Protein AF-A0A3D3THN6-F1 (afdb_monomer_lite)

Foldseek 3Di:
DPPWDKDQADPPDPPRLVVCCVVQVPQDDPSIRTDWADFAKDKDEDAAWQADPLPDDTDHQKTWIFGDDRNDTPDIDIAGQWFDDPPAAEPGFPDRNDPPRCVVVLVVLCVLVLPDDQVCQCPQVPHHLQFKKKFKQAQQQARPFIDHPDDDPPDDDPVSVVVVVVSNVVSRVVSCVSRRPHGHIFGHGVRGTDMDIDMWGWDADPVPGIDTDDD

Radius of gyration: 24.75 Å; chains: 1; bounding box: 52×35×70 Å

Sequence (215 aa):
HDNKLYLISIIGVPDSDKILKKTFPDKYKDGKVYADWFSGNLSIPKGDVLRWDGVFSRTYLKEDIYEFMNGDLIKKKNIDNYIGLPNSIPRLVDNPFDGASFNHIIDTVFACIKELDWVILSELNGWGCDDSYDIIIDENGKIGDIEVDRLPTFLDTQEEIDEYMKHCEECIEIFKNQLKNLQFDIIKWNGFPYQERIRLELDYFKKDGLENRTY

Secondary structure (DSSP, 8-state):
-----EE---TT-TTHHHHHHHHSTTTEETTEEEPPPP-EEEEEEEEEEEEE-SSS-EEEEEEEEEEEETTEEEEEEEEESEEPPTTPBP---S-TT-GGGGHHHHHHHHHHHHTS-HHHHTTGGGT-S-SEEEEEE-TTSSEEEEEES---TT--SHHHHHHHHHHHHHHHHHHHHHHTT--B-EEEETTEE--EEEEEEEEEETTTEEEE---

Structure (mmCIF, N/CA/C/O backbone):
data_AF-A0A3D3THN6-F1
#
_entry.id   AF-A0A3D3THN6-F1
#
loop_
_atom_site.group_PDB
_atom_site.id
_atom_site.type_symbol
_atom_site.label_atom_id
_atom_site.label_alt_id
_atom_site.label_comp_id
_atom_site.label_asym_id
_atom_site.label_entity_id
_atom_site.label_seq_id
_atom_site.pdbx_PDB_ins_code
_atom_site.Cartn_x
_atom_site.Cartn_y
_atom_site.Cartn_z
_atom_site.occupancy
_atom_site.B_iso_or_equiv
_atom_site.auth_seq_id
_atom_site.auth_comp_id
_atom_site.auth_asym_id
_atom_site.auth_atom_id
_atom_site.pdbx_PDB_model_num
ATOM 1 N N . HIS A 1 1 ? -23.942 8.127 42.969 1.00 42.69 1 HIS A N 1
ATOM 2 C CA . HIS A 1 1 ? -22.803 7.262 42.608 1.00 42.69 1 HIS A CA 1
ATOM 3 C C . HIS A 1 1 ? -22.652 7.349 41.104 1.00 42.69 1 HIS A C 1
ATOM 5 O O . HIS A 1 1 ? -23.452 6.768 40.384 1.00 42.69 1 HIS A O 1
ATOM 11 N N . ASP A 1 2 ? -21.715 8.173 40.648 1.00 54.97 2 ASP A N 1
ATOM 12 C CA . ASP A 1 2 ? -21.508 8.462 39.230 1.00 54.97 2 ASP A CA 1
ATOM 13 C C . ASP A 1 2 ? -20.747 7.296 38.610 1.00 54.97 2 ASP A C 1
ATOM 15 O O . ASP A 1 2 ? -19.551 7.186 38.856 1.00 54.97 2 ASP A O 1
ATOM 19 N N . ASN A 1 3 ? -21.438 6.414 37.877 1.00 71.56 3 ASN A N 1
ATOM 20 C CA . ASN A 1 3 ? -20.924 5.209 37.201 1.00 71.56 3 ASN A CA 1
ATOM 21 C C . ASN A 1 3 ? -19.791 5.511 36.189 1.00 71.56 3 ASN A C 1
ATOM 23 O O . ASN A 1 3 ? -19.930 5.275 34.992 1.00 71.56 3 ASN A O 1
ATOM 27 N N . LYS A 1 4 ? -18.673 6.065 36.655 1.00 77.31 4 LYS A N 1
ATOM 28 C CA . LYS A 1 4 ? -17.496 6.434 35.879 1.00 77.31 4 LYS A CA 1
ATOM 29 C C . LYS A 1 4 ? -16.350 5.508 36.242 1.00 77.31 4 LYS A C 1
ATOM 31 O O . LYS A 1 4 ? -16.040 5.307 37.417 1.00 77.31 4 LYS A O 1
ATOM 36 N N . LEU A 1 5 ? -15.708 4.977 35.210 1.00 86.62 5 LEU A N 1
ATOM 37 C CA . LEU A 1 5 ? -14.458 4.250 35.345 1.00 86.62 5 LEU A CA 1
ATOM 38 C C . LEU A 1 5 ? -13.340 5.238 35.697 1.00 86.62 5 LEU A C 1
ATOM 40 O O . LEU A 1 5 ? -13.300 6.363 35.194 1.00 86.62 5 LEU A O 1
ATOM 44 N N . TYR A 1 6 ? -12.423 4.818 36.558 1.00 91.50 6 TYR A N 1
ATOM 45 C CA . TYR A 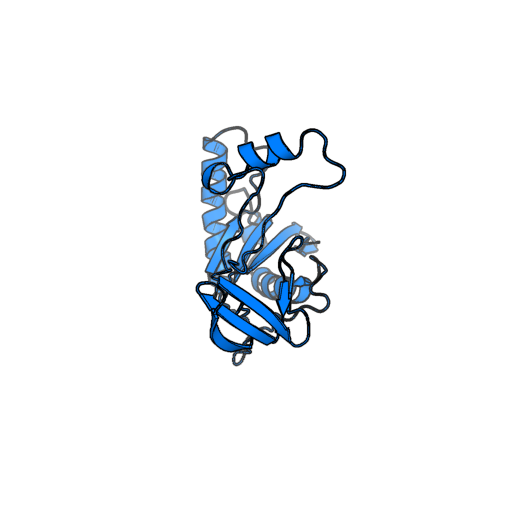1 6 ? -11.240 5.598 36.880 1.00 91.50 6 TYR A CA 1
ATOM 46 C C . TYR A 1 6 ? -10.024 4.694 37.056 1.00 91.50 6 TYR A C 1
ATOM 48 O O . TYR A 1 6 ? -10.137 3.543 37.478 1.00 91.50 6 TYR A O 1
ATOM 56 N N . LEU A 1 7 ? -8.853 5.244 36.756 1.00 92.25 7 LEU A N 1
ATOM 57 C CA . LEU A 1 7 ? -7.559 4.608 36.964 1.00 92.25 7 LEU A CA 1
ATOM 58 C C . LEU A 1 7 ? -6.914 5.184 38.232 1.00 92.25 7 LEU A C 1
ATOM 60 O O . LEU A 1 7 ? -6.795 6.402 38.365 1.00 92.25 7 LEU A O 1
ATOM 64 N N . ILE A 1 8 ? -6.519 4.312 39.164 1.00 91.38 8 ILE A N 1
ATOM 65 C CA . ILE A 1 8 ? -5.889 4.689 40.449 1.00 91.38 8 ILE A CA 1
ATOM 66 C C . ILE A 1 8 ? -4.398 4.366 40.518 1.00 91.38 8 ILE A C 1
ATOM 68 O O . ILE A 1 8 ? -3.668 5.017 41.257 1.00 91.38 8 ILE A O 1
ATOM 72 N N . SER A 1 9 ? -3.938 3.356 39.783 1.00 91.94 9 SER A N 1
ATOM 73 C CA . SER A 1 9 ? -2.541 2.934 39.797 1.00 91.94 9 SER A CA 1
ATOM 74 C C . SER A 1 9 ? -2.219 2.049 38.597 1.00 91.94 9 SER A C 1
ATOM 76 O O . SER A 1 9 ? -3.104 1.433 38.002 1.00 91.94 9 SER A O 1
ATOM 78 N N . ILE A 1 10 ? -0.933 1.980 38.263 1.00 90.88 10 ILE A N 1
ATOM 79 C CA . ILE A 1 10 ? -0.356 1.039 37.308 1.00 90.88 10 ILE A CA 1
ATOM 80 C C . ILE A 1 10 ? 0.505 0.065 38.113 1.00 90.88 10 ILE A C 1
ATOM 82 O O . ILE A 1 10 ? 1.459 0.460 38.785 1.00 90.88 10 ILE A O 1
ATOM 86 N N . ILE A 1 11 ? 0.141 -1.215 38.084 1.00 90.88 11 ILE A N 1
ATOM 87 C CA . ILE A 1 11 ? 0.846 -2.256 38.839 1.00 90.88 11 ILE A CA 1
ATOM 88 C C . ILE A 1 11 ? 2.260 -2.426 38.269 1.00 90.88 11 ILE A C 1
ATOM 90 O O . ILE A 1 11 ? 2.440 -2.486 37.057 1.00 90.88 11 ILE A O 1
ATOM 94 N N . GLY A 1 12 ? 3.261 -2.516 39.151 1.00 89.94 12 GLY A N 1
ATOM 95 C CA . GLY A 1 12 ? 4.664 -2.706 38.764 1.00 89.94 12 GLY A CA 1
ATOM 96 C C . GLY A 1 12 ? 5.416 -1.420 38.411 1.00 89.94 12 GLY A C 1
ATOM 97 O O . GLY A 1 12 ? 6.581 -1.497 38.030 1.00 89.94 12 GLY A O 1
ATOM 98 N N . VAL A 1 13 ? 4.792 -0.248 38.569 1.00 90.38 13 VAL A N 1
ATOM 99 C CA . VAL A 1 13 ? 5.417 1.055 38.301 1.00 90.38 13 VAL A CA 1
ATOM 100 C C . VAL A 1 13 ? 5.568 1.848 39.611 1.00 90.38 13 VAL A C 1
ATOM 102 O O . VAL A 1 13 ? 4.558 2.254 40.195 1.00 90.38 13 VAL A O 1
ATOM 105 N N . PRO A 1 14 ? 6.804 2.084 40.100 1.00 91.25 14 PRO A N 1
ATOM 106 C CA . PRO A 1 14 ? 7.053 2.968 41.240 1.00 91.25 14 PRO A CA 1
ATOM 107 C C . PRO A 1 14 ? 6.546 4.391 40.973 1.00 91.25 14 PRO A C 1
ATOM 109 O O . PRO A 1 14 ? 6.578 4.852 39.836 1.00 91.25 14 PRO A O 1
ATOM 112 N N . ASP A 1 15 ? 6.086 5.091 42.016 1.00 92.25 15 ASP A N 1
ATOM 113 C CA . ASP A 1 15 ? 5.551 6.462 41.905 1.00 92.25 15 ASP A CA 1
ATOM 114 C C . ASP A 1 15 ? 4.425 6.610 40.851 1.00 92.25 15 ASP A C 1
ATOM 116 O O . ASP A 1 15 ? 4.298 7.635 40.170 1.00 92.25 15 ASP A O 1
ATOM 120 N N . SER A 1 16 ? 3.594 5.571 40.692 1.00 90.75 16 SER A N 1
ATOM 121 C CA . SER A 1 16 ? 2.500 5.555 39.713 1.00 90.75 16 SER A CA 1
ATOM 122 C C . SER A 1 16 ? 1.570 6.766 39.837 1.00 90.75 16 SER A C 1
ATOM 124 O O . SER A 1 16 ? 1.056 7.228 38.824 1.00 90.75 16 SER A O 1
ATOM 126 N N . ASP A 1 17 ? 1.340 7.289 41.036 1.00 89.75 17 ASP A N 1
ATOM 127 C CA . ASP A 1 17 ? 0.505 8.469 41.274 1.00 89.75 17 ASP A CA 1
ATOM 128 C C . ASP A 1 17 ? 1.091 9.729 40.613 1.00 89.75 17 ASP A C 1
ATOM 130 O O . ASP A 1 17 ? 0.378 10.463 39.919 1.00 89.75 17 ASP A O 1
ATOM 134 N N . LYS A 1 18 ? 2.407 9.950 40.744 1.00 92.94 18 LYS A N 1
ATOM 135 C CA . LYS A 1 18 ? 3.110 11.074 40.107 1.00 92.94 18 LYS A CA 1
ATOM 136 C C . LYS A 1 18 ? 3.061 10.956 38.589 1.00 92.94 18 LYS A C 1
ATOM 138 O O . LYS A 1 18 ? 2.848 11.959 37.906 1.00 92.94 18 LYS A O 1
ATOM 143 N N . ILE A 1 19 ? 3.225 9.741 38.066 1.00 94.12 19 ILE A N 1
ATOM 144 C CA . ILE A 1 19 ? 3.154 9.465 36.626 1.00 94.12 19 ILE A CA 1
ATOM 145 C C . ILE A 1 19 ? 1.746 9.735 36.103 1.00 94.12 19 ILE A C 1
ATOM 147 O O . ILE A 1 19 ? 1.601 10.451 35.113 1.00 94.12 19 ILE A O 1
ATOM 151 N N . LEU A 1 20 ? 0.711 9.230 36.777 1.00 94.12 20 LEU A N 1
ATOM 152 C CA . LEU A 1 20 ? -0.680 9.461 36.387 1.00 94.12 20 LEU A CA 1
ATOM 153 C C . LEU A 1 20 ? -1.026 10.953 36.398 1.00 94.12 20 LEU A C 1
ATOM 155 O O . LEU A 1 20 ? -1.595 11.450 35.428 1.00 94.12 20 LEU A O 1
ATOM 159 N N . LYS A 1 21 ? -0.613 11.687 37.437 1.00 94.62 21 LYS A N 1
ATOM 160 C CA . LYS A 1 21 ? -0.819 13.139 37.526 1.00 94.62 21 LYS A CA 1
ATOM 161 C C . LYS A 1 21 ? -0.091 13.908 36.422 1.00 94.62 21 LYS A C 1
ATOM 163 O O . LYS A 1 21 ? -0.642 14.866 35.891 1.00 94.62 21 LYS A O 1
ATOM 168 N N . LYS A 1 22 ? 1.135 13.506 36.074 1.00 94.81 22 LYS A N 1
ATOM 169 C CA . LYS A 1 22 ? 1.917 14.135 34.997 1.00 94.81 22 LYS A CA 1
ATOM 170 C C . LYS A 1 22 ? 1.351 13.822 33.609 1.00 94.81 22 LYS A C 1
ATOM 172 O O . LYS A 1 22 ? 1.383 14.684 32.741 1.00 94.81 22 LYS A O 1
ATOM 177 N N . THR A 1 23 ? 0.866 12.600 33.406 1.00 94.06 23 THR A N 1
ATOM 178 C CA . THR A 1 23 ? 0.386 12.114 32.101 1.00 94.06 23 THR A CA 1
ATOM 179 C C . THR A 1 23 ? -1.027 12.608 31.800 1.00 94.06 23 THR A C 1
ATOM 181 O O . THR A 1 23 ? -1.335 12.930 30.658 1.00 94.06 23 THR A O 1
ATOM 184 N N . PHE A 1 24 ? -1.880 12.708 32.824 1.00 93.62 24 PHE A N 1
ATOM 185 C CA . PHE A 1 24 ? -3.285 13.099 32.690 1.00 93.62 24 PHE A CA 1
ATOM 186 C C . PHE A 1 24 ? -3.636 14.291 33.596 1.00 93.62 24 PHE A C 1
ATOM 188 O O . PHE A 1 24 ? -4.544 14.173 34.424 1.00 93.62 24 PHE A O 1
ATOM 195 N N . PRO A 1 25 ? -2.944 15.438 33.473 1.00 92.75 25 PRO A N 1
ATOM 196 C CA . PRO A 1 25 ? -3.077 16.548 34.418 1.00 92.75 25 PRO A CA 1
ATOM 197 C C . PRO A 1 25 ? -4.521 17.050 34.544 1.00 92.75 25 PRO A C 1
ATOM 199 O O . PRO A 1 25 ? -4.990 17.289 35.654 1.00 92.75 25 PRO A O 1
ATOM 202 N N . ASP A 1 26 ? -5.258 17.105 33.433 1.00 94.19 26 ASP A N 1
ATOM 203 C CA . ASP A 1 26 ? -6.628 17.633 33.401 1.00 94.19 26 ASP A CA 1
ATOM 204 C C . ASP A 1 26 ? -7.682 16.644 33.928 1.00 94.19 26 ASP A C 1
ATOM 206 O O . ASP A 1 26 ? -8.782 17.035 34.332 1.00 94.19 26 ASP A O 1
ATOM 210 N N . LYS A 1 27 ? -7.349 15.347 33.946 1.00 91.56 27 LYS A N 1
ATOM 211 C CA . LYS A 1 27 ? -8.251 14.265 34.374 1.00 91.56 27 LYS A CA 1
ATOM 212 C C . LYS A 1 27 ? -7.912 13.712 35.756 1.00 91.56 27 LYS A C 1
ATOM 214 O O . LYS A 1 27 ? -8.715 12.961 36.311 1.00 91.56 27 LYS A O 1
ATOM 219 N N . TYR A 1 28 ? -6.754 14.072 36.310 1.00 92.81 28 TYR A N 1
ATOM 220 C CA . TYR A 1 28 ? -6.304 13.634 37.625 1.00 92.81 28 TYR A CA 1
ATOM 221 C C . TYR A 1 28 ? -6.937 14.478 38.737 1.00 92.81 28 TYR A C 1
ATOM 223 O O . TYR A 1 28 ? -6.571 15.636 38.945 1.00 92.81 28 TYR A O 1
ATOM 231 N N . LYS A 1 29 ? -7.875 13.896 39.486 1.00 90.94 29 LYS A N 1
ATOM 232 C CA . LYS A 1 29 ? -8.551 14.532 40.628 1.00 90.94 29 LYS A CA 1
ATOM 233 C C . LYS A 1 29 ? -8.663 13.531 41.773 1.00 90.94 29 LYS A C 1
ATOM 235 O O . LYS A 1 29 ? -9.004 12.373 41.549 1.00 90.94 29 LYS A O 1
ATOM 240 N N . ASP A 1 30 ? -8.345 13.964 42.990 1.00 90.50 30 ASP A N 1
ATOM 241 C CA . ASP A 1 30 ? -8.472 13.160 44.216 1.00 90.50 30 ASP A CA 1
ATOM 242 C C . ASP A 1 30 ? -7.802 11.773 44.146 1.00 90.50 30 ASP A C 1
ATOM 244 O O . ASP A 1 30 ? -8.354 10.767 44.590 1.00 90.50 30 ASP A O 1
ATOM 248 N N . GLY A 1 31 ? -6.608 11.703 43.547 1.00 89.75 31 GLY A N 1
ATOM 249 C CA . GLY A 1 31 ? -5.857 10.447 43.421 1.00 89.75 31 GLY A CA 1
ATOM 250 C C . GLY A 1 31 ? -6.336 9.518 42.302 1.00 89.75 31 GLY A C 1
ATOM 251 O O . GLY A 1 31 ? -5.951 8.351 42.276 1.00 89.75 31 GLY A O 1
ATOM 252 N N . LYS A 1 32 ? -7.201 9.999 41.401 1.00 92.44 32 LYS A N 1
ATOM 253 C CA . LYS A 1 32 ? -7.836 9.206 40.342 1.00 92.44 32 LYS A CA 1
ATOM 254 C C . LYS A 1 32 ? -7.742 9.915 39.002 1.00 92.44 32 LYS A C 1
ATOM 256 O O . LYS A 1 32 ? -7.972 11.118 38.926 1.00 92.44 32 LYS A O 1
ATOM 261 N N . VAL A 1 33 ? -7.495 9.163 37.937 1.00 92.56 33 VAL A N 1
ATOM 262 C CA . VAL A 1 33 ? -7.696 9.628 36.560 1.00 92.56 33 VAL A CA 1
ATOM 263 C C . VAL A 1 33 ? -9.077 9.178 36.110 1.00 92.56 33 VAL A C 1
ATOM 265 O O . VAL A 1 33 ? -9.326 7.978 36.000 1.00 92.56 33 VAL A O 1
ATOM 268 N N . TYR A 1 34 ? -9.981 10.122 35.868 1.00 90.94 34 TYR A N 1
ATOM 269 C CA .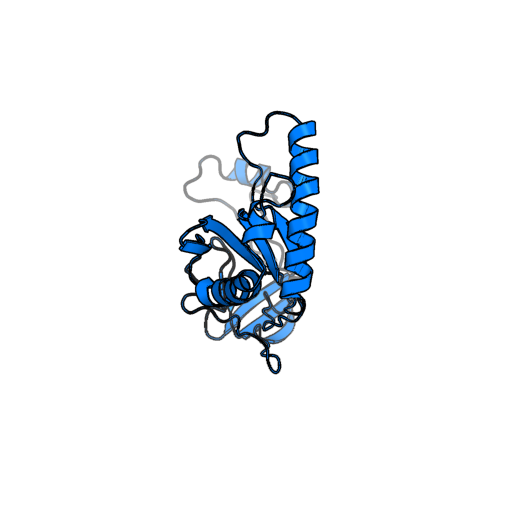 TYR A 1 34 ? -11.335 9.806 35.413 1.00 90.94 34 TYR A CA 1
ATOM 270 C C . TYR A 1 34 ? -11.343 9.504 33.915 1.00 90.94 34 TYR A C 1
ATOM 272 O O . TYR A 1 34 ? -10.789 10.264 33.119 1.00 90.94 34 TYR A O 1
ATOM 280 N N . ALA A 1 35 ? -11.973 8.394 33.536 1.00 87.94 35 ALA A N 1
ATOM 281 C CA . ALA A 1 35 ? -12.187 8.057 32.139 1.00 87.94 35 ALA A CA 1
ATOM 282 C C . ALA A 1 3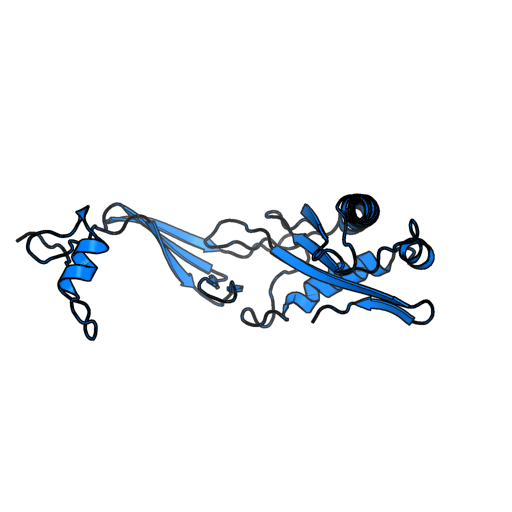5 ? -13.400 8.817 31.588 1.00 87.94 35 ALA A C 1
ATOM 284 O O . ALA A 1 35 ? -14.405 9.002 32.281 1.00 87.94 35 ALA A O 1
ATOM 285 N N . ASP A 1 36 ? -13.299 9.211 30.322 1.00 87.38 36 ASP A N 1
ATOM 286 C CA . ASP A 1 36 ? -14.442 9.684 29.550 1.00 87.38 36 ASP A CA 1
ATOM 287 C C . ASP A 1 36 ? -15.038 8.526 28.764 1.00 87.38 36 ASP A C 1
ATOM 289 O O . ASP A 1 36 ? -14.361 7.540 28.456 1.00 87.38 36 ASP A O 1
ATOM 293 N N . TRP A 1 37 ? -16.315 8.658 28.427 1.00 89.56 37 TRP A N 1
ATOM 294 C CA . TRP A 1 37 ? -16.956 7.700 27.550 1.00 89.56 37 TRP A CA 1
ATOM 295 C C . TRP A 1 37 ? -16.373 7.777 26.139 1.00 89.56 37 TRP A C 1
ATOM 297 O O . TRP A 1 37 ? -16.122 8.858 25.604 1.00 89.56 37 TRP A O 1
ATOM 307 N N . PHE A 1 38 ? -16.163 6.608 25.539 1.00 91.19 38 PHE A N 1
ATOM 308 C CA . PHE A 1 38 ? -15.564 6.490 24.218 1.00 91.19 38 PHE A CA 1
ATOM 309 C C . PHE A 1 38 ? -16.422 7.182 23.150 1.00 91.19 38 PHE A C 1
ATOM 311 O O . PHE A 1 38 ? -17.642 7.015 23.108 1.00 91.19 38 PHE A O 1
ATOM 318 N N . SER A 1 39 ? -15.761 7.936 22.273 1.00 94.44 39 SER A N 1
ATOM 319 C CA . SER A 1 39 ? -16.343 8.468 21.043 1.00 94.44 39 SER A CA 1
ATOM 320 C C . SER A 1 39 ? -15.417 8.120 19.886 1.00 94.44 39 SER A C 1
ATOM 322 O O . SER A 1 39 ? -14.216 8.381 19.966 1.00 94.44 39 SER A O 1
ATOM 324 N N . GLY A 1 40 ? -15.958 7.515 18.835 1.00 94.56 40 GLY A N 1
ATOM 325 C CA . GLY A 1 40 ? -15.182 7.022 17.701 1.00 94.56 40 GLY A CA 1
ATOM 326 C C . GLY A 1 40 ? -15.750 5.735 17.116 1.00 94.56 40 GLY A C 1
ATOM 327 O O . GLY A 1 40 ? -16.849 5.303 17.460 1.00 94.56 40 GLY A O 1
ATOM 328 N N . ASN A 1 41 ? -14.979 5.113 16.228 1.00 93.12 41 ASN A N 1
ATOM 329 C CA . ASN A 1 41 ? -15.374 3.886 15.545 1.00 93.12 41 ASN A CA 1
ATOM 330 C C . ASN A 1 41 ? -14.697 2.664 16.168 1.00 93.12 41 ASN A C 1
ATOM 332 O O . ASN A 1 41 ? -13.488 2.669 16.394 1.00 93.12 41 ASN A O 1
ATOM 336 N N . LEU A 1 42 ? -15.468 1.599 16.378 1.00 92.69 42 LEU A N 1
ATOM 337 C CA . LEU A 1 42 ? -14.958 0.254 16.624 1.00 92.69 42 LEU A CA 1
ATOM 338 C C . LEU A 1 42 ? -15.227 -0.606 15.391 1.00 92.69 42 LEU A C 1
ATOM 340 O O . LEU A 1 42 ? -16.365 -0.690 14.929 1.00 92.69 42 LEU A O 1
ATOM 344 N N . SER A 1 43 ? -14.179 -1.246 14.878 1.00 92.56 43 SER A N 1
ATOM 345 C CA . SER A 1 43 ? -14.273 -2.226 13.798 1.00 92.56 43 SER A CA 1
ATOM 346 C C . SER A 1 43 ? -14.251 -3.627 14.393 1.00 92.56 43 SER A C 1
ATOM 348 O O . SER A 1 43 ? -13.333 -3.976 15.138 1.00 92.56 43 SER A O 1
ATOM 350 N N . ILE A 1 44 ? -15.285 -4.417 14.108 1.00 94.75 44 ILE A N 1
ATOM 351 C CA . ILE A 1 44 ? -15.345 -5.826 14.486 1.00 94.75 44 ILE A CA 1
ATOM 352 C C . ILE A 1 44 ? -15.119 -6.663 13.226 1.00 94.75 44 ILE A C 1
ATOM 354 O O . ILE A 1 44 ? -15.945 -6.598 12.308 1.00 94.75 44 ILE A O 1
ATOM 358 N N . PRO A 1 45 ? -14.047 -7.472 13.178 1.00 94.94 45 PRO A N 1
ATOM 359 C CA . PRO A 1 45 ? -13.710 -8.249 11.997 1.00 94.94 45 PRO A CA 1
ATOM 360 C C . PRO A 1 45 ? -14.773 -9.298 11.678 1.00 94.94 45 PRO A C 1
ATOM 362 O O . PRO A 1 45 ? -15.321 -9.958 12.573 1.00 94.94 45 PRO A O 1
ATOM 365 N N . LYS A 1 46 ? -15.047 -9.474 10.385 1.00 91.25 46 LYS A N 1
ATOM 366 C CA . LYS A 1 46 ? -15.918 -10.514 9.838 1.00 91.25 46 LYS A CA 1
ATOM 367 C C . LYS A 1 46 ? -15.234 -11.167 8.630 1.00 91.25 46 LYS A C 1
ATOM 369 O O . LYS A 1 46 ? -15.124 -10.581 7.562 1.00 91.25 46 LYS A O 1
ATOM 374 N N . GLY A 1 47 ? -14.833 -12.424 8.780 1.00 87.81 47 GLY A N 1
ATOM 375 C CA . GLY A 1 47 ? -14.122 -13.156 7.728 1.00 87.81 47 GLY A CA 1
ATOM 376 C C . GLY A 1 47 ? -12.612 -12.946 7.786 1.00 87.81 47 GLY A C 1
ATOM 377 O O . GLY A 1 47 ? -12.073 -12.602 8.839 1.00 87.81 47 GLY A O 1
ATOM 378 N N . ASP A 1 48 ? -11.949 -13.200 6.662 1.00 92.88 48 ASP A N 1
ATOM 379 C CA . ASP A 1 48 ? -10.493 -13.302 6.605 1.00 92.88 48 ASP A CA 1
ATOM 380 C C . ASP A 1 48 ? -9.805 -11.935 6.597 1.00 92.88 48 ASP A C 1
ATOM 382 O O . ASP A 1 48 ? -10.387 -10.915 6.208 1.00 92.88 48 ASP A O 1
ATOM 386 N N . VAL A 1 49 ? -8.548 -11.920 7.045 1.00 93.31 49 VAL A N 1
ATOM 387 C CA . VAL A 1 49 ? -7.695 -10.733 6.960 1.00 93.31 49 VAL A CA 1
ATOM 388 C C . VAL A 1 49 ? -7.458 -10.414 5.491 1.00 93.31 49 VAL A C 1
ATOM 390 O O . VAL A 1 49 ? -7.077 -11.278 4.711 1.00 93.31 49 VAL A O 1
ATOM 393 N N . LEU A 1 50 ? -7.678 -9.157 5.130 1.00 92.44 50 LEU A N 1
ATOM 394 C CA . LEU A 1 50 ? -7.429 -8.645 3.791 1.00 92.44 50 LEU A CA 1
ATOM 395 C C . LEU A 1 50 ? -6.035 -8.023 3.699 1.00 92.44 50 LEU A C 1
ATOM 397 O O . LEU A 1 50 ? -5.309 -8.267 2.733 1.00 92.44 50 LEU A O 1
ATOM 401 N N . ARG A 1 51 ? -5.664 -7.232 4.715 1.00 91.31 51 ARG A N 1
ATOM 402 C CA . ARG A 1 51 ? -4.363 -6.562 4.827 1.00 91.31 51 ARG A CA 1
ATOM 403 C C . ARG A 1 51 ? -3.929 -6.363 6.272 1.00 91.31 51 ARG A C 1
ATOM 405 O O . ARG A 1 51 ? -4.763 -6.233 7.173 1.00 91.31 51 ARG A O 1
ATOM 412 N N . TRP A 1 52 ? -2.618 -6.265 6.456 1.00 89.94 52 TRP A N 1
ATOM 413 C CA . T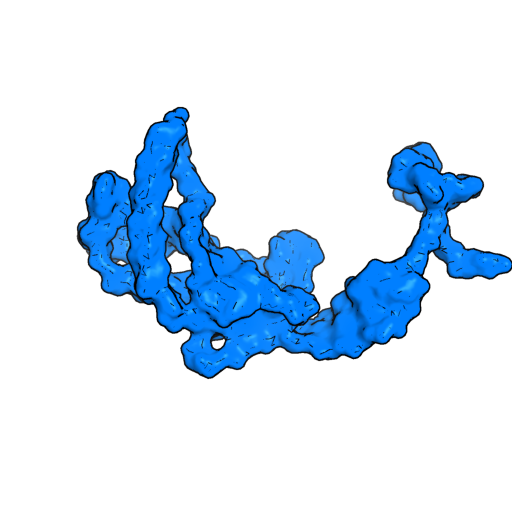RP A 1 52 ? -1.954 -5.895 7.698 1.00 89.94 52 TRP A CA 1
ATOM 414 C C . TRP A 1 52 ? -0.891 -4.835 7.404 1.00 89.94 52 TRP A C 1
ATOM 416 O O . TRP A 1 52 ? -0.177 -4.937 6.414 1.00 89.94 52 TRP A O 1
ATOM 426 N N . ASP A 1 53 ? -0.782 -3.828 8.266 1.00 84.44 53 ASP A N 1
ATOM 427 C CA . ASP A 1 53 ? 0.222 -2.759 8.159 1.00 84.44 53 ASP A CA 1
ATOM 428 C C . ASP A 1 53 ? 1.625 -3.178 8.644 1.00 84.44 53 ASP A C 1
ATOM 430 O O . ASP A 1 53 ? 2.524 -2.348 8.739 1.00 84.44 53 ASP A O 1
ATOM 434 N N . GLY A 1 54 ? 1.802 -4.450 9.015 1.00 82.12 54 GLY A N 1
ATOM 435 C CA . GLY A 1 54 ? 3.051 -4.982 9.558 1.00 82.12 54 GLY A CA 1
ATOM 436 C C . GLY A 1 54 ? 3.271 -4.712 11.049 1.00 82.12 54 GLY A C 1
ATOM 437 O O . GLY A 1 54 ? 4.235 -5.228 11.614 1.00 82.12 54 GLY A O 1
ATOM 438 N N . VAL A 1 55 ? 2.397 -3.946 11.721 1.00 81.81 55 VAL A N 1
ATOM 439 C CA . VAL A 1 55 ? 2.615 -3.548 13.121 1.00 81.81 55 VAL A CA 1
ATOM 440 C C . VAL A 1 55 ? 1.352 -3.619 13.980 1.00 81.81 55 VAL A C 1
ATOM 442 O O . VAL A 1 55 ? 1.279 -4.453 14.885 1.00 81.81 55 VAL A O 1
ATOM 445 N N . PHE A 1 56 ? 0.344 -2.782 13.727 1.00 82.31 56 PHE A N 1
ATOM 446 C CA . PHE A 1 56 ? -0.743 -2.527 14.682 1.00 82.31 56 PHE A CA 1
ATOM 447 C C . PHE A 1 56 ? -2.144 -2.727 14.113 1.00 82.31 56 PHE A C 1
ATOM 449 O O . PHE A 1 56 ? -3.044 -3.127 14.856 1.00 82.31 56 PHE A O 1
ATOM 456 N N . SER A 1 57 ? -2.355 -2.455 12.829 1.00 86.94 57 SER A N 1
ATOM 457 C CA . SER A 1 57 ? -3.686 -2.362 12.244 1.00 86.94 57 SER A CA 1
ATOM 458 C C . SER A 1 57 ? -3.882 -3.357 11.109 1.00 86.94 57 SER A C 1
ATOM 460 O O . SER A 1 57 ? -3.021 -3.590 10.264 1.00 86.94 57 SER A O 1
ATOM 462 N N . ARG A 1 58 ? -5.076 -3.942 11.080 1.00 91.62 58 ARG A N 1
ATOM 463 C CA . ARG A 1 58 ? -5.518 -4.887 10.056 1.00 91.62 58 ARG A CA 1
ATOM 464 C C . ARG A 1 58 ? -6.853 -4.433 9.513 1.00 91.62 58 ARG A C 1
ATOM 466 O O . ARG A 1 58 ? -7.635 -3.837 10.253 1.00 91.62 58 ARG A O 1
ATOM 473 N N . THR A 1 59 ? -7.127 -4.792 8.271 1.00 93.12 59 THR A N 1
ATOM 474 C CA . THR A 1 59 ? -8.481 -4.748 7.729 1.00 93.12 59 THR A CA 1
ATOM 475 C C . THR A 1 59 ? -8.868 -6.116 7.192 1.00 93.12 59 THR A C 1
ATOM 477 O O . THR A 1 59 ? -8.013 -6.906 6.781 1.00 93.12 59 THR A O 1
ATOM 480 N N . TYR A 1 60 ? -10.156 -6.419 7.250 1.00 95.25 60 TYR A N 1
ATOM 481 C CA . TYR A 1 60 ? -10.717 -7.730 6.934 1.00 95.25 60 TYR A CA 1
ATOM 482 C C . TYR A 1 60 ? -11.639 -7.619 5.729 1.00 95.25 60 TYR A C 1
ATOM 484 O O . TYR A 1 60 ? -12.159 -6.539 5.460 1.00 95.25 60 TYR A O 1
ATOM 492 N N . LEU A 1 61 ? -11.883 -8.724 5.021 1.00 95.69 61 LEU A N 1
ATOM 493 C CA . LEU A 1 61 ? -12.770 -8.735 3.849 1.00 95.69 61 LEU A CA 1
ATOM 494 C C . LEU A 1 61 ? -14.135 -8.106 4.147 1.00 95.69 61 LEU A C 1
ATOM 496 O O . LEU A 1 61 ? -14.659 -7.359 3.316 1.00 95.69 61 LEU A O 1
ATOM 500 N N . LYS A 1 62 ? -14.675 -8.367 5.344 1.00 96.81 62 LYS A N 1
ATOM 501 C CA . LYS A 1 62 ? -15.873 -7.712 5.866 1.00 96.81 62 LYS A CA 1
ATOM 502 C C . LYS A 1 62 ? -15.661 -7.242 7.292 1.00 96.81 62 LYS A C 1
ATOM 504 O O . LYS A 1 62 ? -14.940 -7.859 8.075 1.00 96.81 62 LYS A O 1
ATOM 509 N N . GLU A 1 63 ? -16.343 -6.170 7.665 1.00 96.50 63 GLU A N 1
ATOM 510 C CA . GLU A 1 63 ? -16.287 -5.629 9.023 1.00 96.50 63 GLU A CA 1
ATOM 511 C C . GLU A 1 63 ? -17.654 -5.082 9.434 1.00 96.50 63 GLU A C 1
ATOM 513 O O . GLU A 1 63 ? -18.409 -4.546 8.618 1.00 96.50 63 GLU A O 1
ATOM 518 N N . ASP A 1 64 ? -17.974 -5.201 10.720 1.00 96.69 64 ASP A N 1
ATOM 519 C CA . ASP A 1 64 ? -19.034 -4.404 11.328 1.00 96.69 64 ASP A CA 1
ATOM 520 C C . ASP A 1 64 ? -18.393 -3.168 11.967 1.00 96.69 64 ASP A C 1
ATOM 522 O O . ASP A 1 64 ? -17.623 -3.291 12.921 1.00 96.69 64 ASP A O 1
ATOM 526 N N . ILE A 1 65 ? -18.735 -1.979 11.476 1.00 95.62 65 ILE A N 1
ATOM 527 C CA . ILE A 1 65 ? -18.307 -0.714 12.075 1.00 95.62 65 ILE A CA 1
ATOM 528 C C . ILE A 1 65 ? -19.411 -0.190 12.987 1.00 95.62 65 ILE A C 1
ATOM 530 O O . ILE A 1 65 ? -20.556 -0.001 12.558 1.00 95.62 65 ILE A O 1
ATOM 534 N N . TYR A 1 66 ? -19.037 0.077 14.232 1.00 96.44 66 TYR A N 1
ATOM 535 C CA . TYR A 1 66 ? -19.880 0.650 15.272 1.00 96.44 66 TYR A CA 1
ATOM 536 C C . TYR A 1 66 ? -19.360 2.040 15.621 1.00 96.44 66 TYR A C 1
ATOM 538 O O . TYR A 1 66 ? -18.224 2.183 16.069 1.00 96.44 66 TYR A O 1
ATOM 546 N N . GLU A 1 67 ? -20.186 3.054 15.418 1.00 96.81 67 GLU A N 1
ATOM 547 C CA . GLU A 1 67 ? -19.866 4.439 15.749 1.00 96.81 67 GLU A CA 1
ATOM 548 C C . GLU A 1 67 ? -20.465 4.778 17.111 1.00 96.81 67 GLU A C 1
ATOM 550 O O . GLU A 1 67 ? -21.673 4.626 17.319 1.00 96.81 67 GLU A O 1
ATOM 555 N N . PHE A 1 68 ? -19.623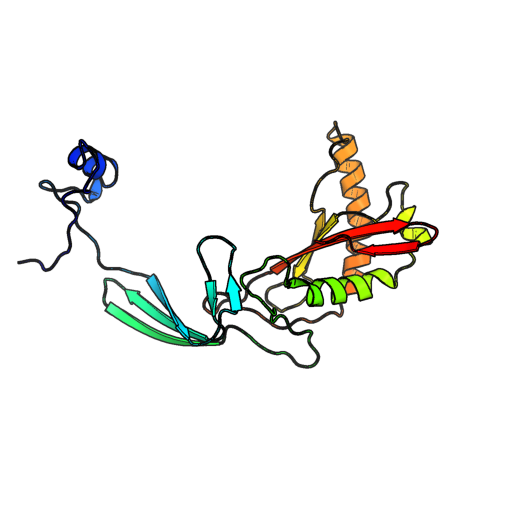 5.236 18.028 1.00 97.12 68 PHE A N 1
ATOM 556 C CA . PHE A 1 68 ? -20.010 5.630 19.373 1.00 97.12 68 PHE A CA 1
ATOM 557 C C . PHE A 1 68 ? -19.838 7.130 19.569 1.00 97.12 68 PHE A C 1
ATOM 559 O O . PHE A 1 68 ? -18.858 7.719 19.108 1.00 97.12 68 PHE A O 1
ATOM 566 N N . MET A 1 69 ? -20.752 7.729 20.322 1.00 96.62 69 MET A N 1
ATOM 567 C CA . MET A 1 69 ? -20.643 9.099 20.803 1.00 96.62 69 MET A CA 1
ATOM 568 C C . MET A 1 69 ? -20.972 9.117 22.291 1.00 96.62 69 MET A C 1
ATOM 570 O O . MET A 1 69 ? -22.066 8.739 22.693 1.00 96.62 69 MET A O 1
ATOM 574 N N . ASN A 1 70 ? -20.013 9.544 23.112 1.00 92.88 70 ASN A N 1
ATOM 575 C CA . ASN A 1 70 ? -20.113 9.546 24.573 1.00 92.88 70 ASN A CA 1
ATOM 576 C C . ASN A 1 70 ? -20.581 8.200 25.154 1.00 92.88 70 ASN A C 1
ATOM 578 O O . ASN A 1 70 ? -21.325 8.164 26.130 1.00 92.88 70 ASN A O 1
ATOM 582 N N . GLY A 1 71 ? -20.103 7.090 24.583 1.00 91.38 71 GLY A N 1
ATOM 583 C CA . GLY A 1 71 ? -20.417 5.732 25.036 1.00 91.38 71 GLY A CA 1
ATOM 584 C C . GLY A 1 71 ? -21.704 5.155 24.453 1.00 91.38 71 GLY A C 1
ATOM 585 O O . GLY A 1 71 ? -21.900 3.943 24.535 1.00 91.38 71 GLY A O 1
ATOM 586 N N . ASP A 1 72 ? -22.529 5.975 23.802 1.00 95.00 72 ASP A N 1
ATOM 587 C CA . ASP A 1 72 ? -23.747 5.525 23.140 1.00 95.00 72 ASP A CA 1
ATOM 588 C C . ASP A 1 72 ? -23.455 5.089 21.707 1.00 95.00 72 ASP A C 1
ATOM 590 O O . ASP A 1 72 ? -22.797 5.798 20.945 1.00 95.00 72 ASP A O 1
ATOM 594 N N . LEU A 1 73 ? -23.971 3.920 21.324 1.00 96.88 73 LEU A N 1
ATOM 595 C CA . LEU A 1 73 ? -23.916 3.442 19.946 1.00 96.88 73 LEU A CA 1
ATOM 596 C C . LEU A 1 73 ? -24.887 4.257 19.085 1.00 96.88 73 LEU A C 1
ATOM 598 O O . LEU A 1 73 ? -26.102 4.110 19.221 1.00 96.88 73 LEU A O 1
ATOM 602 N N . ILE A 1 74 ? -24.361 5.066 18.167 1.00 98.00 74 ILE A N 1
ATOM 603 C CA . ILE A 1 74 ? -25.173 5.927 17.295 1.00 98.00 74 ILE A CA 1
ATOM 604 C C . ILE A 1 74 ? -25.367 5.354 15.892 1.00 98.00 74 ILE A C 1
ATOM 606 O O . ILE A 1 74 ? -26.356 5.667 15.229 1.00 98.00 74 ILE A O 1
ATOM 610 N N . LYS A 1 75 ? -24.457 4.490 15.428 1.00 97.31 75 LYS A N 1
ATOM 611 C CA . LYS A 1 75 ? -24.551 3.877 14.100 1.00 97.31 75 LYS A CA 1
ATOM 612 C C . LYS A 1 75 ? -23.899 2.507 14.064 1.00 97.31 75 LYS A C 1
ATOM 614 O O . LYS A 1 75 ? -22.847 2.285 14.654 1.00 97.31 75 LYS A O 1
ATOM 619 N N . LYS A 1 76 ? -24.503 1.606 13.293 1.00 97.06 76 LYS A N 1
ATOM 620 C CA . LYS A 1 76 ? -23.926 0.319 12.910 1.00 97.06 76 LYS A CA 1
ATOM 621 C C . LYS A 1 76 ? -23.976 0.189 11.393 1.00 97.06 76 LYS A C 1
ATOM 623 O O . LYS A 1 76 ? -25.026 0.418 10.796 1.00 97.06 76 LYS A O 1
ATOM 628 N N . LYS A 1 77 ? -22.865 -0.199 10.774 1.00 96.12 77 LYS A N 1
ATOM 629 C CA . LYS A 1 77 ? -22.810 -0.554 9.350 1.00 96.12 77 LYS A CA 1
ATOM 630 C C . LYS A 1 77 ? -22.020 -1.842 9.163 1.00 96.12 77 LYS A C 1
ATOM 632 O O . LYS A 1 77 ? -21.024 -2.050 9.845 1.00 96.12 77 LYS A O 1
ATOM 637 N N . ASN A 1 78 ? -22.467 -2.676 8.235 1.00 96.38 78 ASN A N 1
ATOM 638 C CA . ASN A 1 78 ? -21.662 -3.764 7.698 1.00 96.38 78 ASN A CA 1
ATOM 639 C C . ASN A 1 78 ? -21.001 -3.258 6.413 1.00 96.38 78 ASN A C 1
ATOM 641 O O . ASN A 1 78 ? -21.652 -2.560 5.631 1.00 96.38 78 ASN A O 1
ATOM 645 N N . ILE A 1 79 ? -19.716 -3.537 6.241 1.00 95.94 79 ILE A N 1
ATOM 646 C CA . ILE A 1 79 ? -18.940 -3.073 5.093 1.00 95.94 79 ILE A CA 1
ATOM 647 C C . ILE A 1 79 ? -18.167 -4.224 4.461 1.00 95.94 79 ILE A C 1
ATOM 649 O O . ILE A 1 79 ? -17.687 -5.113 5.162 1.00 95.94 79 ILE A O 1
ATOM 653 N N . ASP A 1 80 ? -18.018 -4.147 3.140 1.00 96.44 80 ASP A N 1
ATOM 654 C CA . ASP A 1 80 ? -17.075 -4.945 2.366 1.00 96.44 80 ASP A CA 1
ATOM 655 C C . ASP A 1 80 ? -15.859 -4.074 2.018 1.00 96.44 80 ASP A C 1
ATOM 657 O O . ASP A 1 80 ? -15.997 -2.959 1.481 1.00 96.44 80 ASP A O 1
ATOM 661 N N . ASN A 1 81 ? -14.669 -4.588 2.326 1.00 96.81 81 ASN A N 1
ATOM 662 C CA . ASN A 1 81 ? -13.401 -3.897 2.093 1.00 96.81 81 ASN A CA 1
ATOM 663 C C . ASN A 1 81 ? -12.703 -4.316 0.796 1.00 96.81 81 ASN A C 1
ATOM 665 O O . ASN A 1 81 ? -11.652 -3.775 0.473 1.00 96.81 81 ASN A O 1
ATOM 669 N N . TYR A 1 82 ? -13.296 -5.234 0.037 1.00 96.25 82 TYR A N 1
ATOM 670 C CA . TYR A 1 82 ? -12.815 -5.637 -1.277 1.00 96.25 82 TYR A CA 1
ATOM 671 C C . TYR A 1 82 ? -13.899 -5.399 -2.322 1.00 96.25 82 TYR A C 1
ATOM 673 O O . TYR A 1 82 ? -15.023 -5.882 -2.170 1.00 96.25 82 TYR A O 1
ATOM 681 N N . ILE A 1 83 ? -13.571 -4.665 -3.383 1.00 97.06 83 ILE A N 1
ATOM 682 C CA . ILE A 1 83 ? -14.446 -4.493 -4.543 1.00 97.06 83 ILE A CA 1
ATOM 683 C C . ILE A 1 83 ? -13.730 -5.051 -5.767 1.00 97.06 83 ILE A C 1
ATOM 685 O O . ILE A 1 83 ? -12.765 -4.457 -6.246 1.00 97.06 83 ILE A O 1
ATOM 689 N N . GLY A 1 84 ? -14.265 -6.157 -6.286 1.00 96.56 84 GLY A N 1
ATOM 690 C CA . GLY A 1 84 ? -13.916 -6.674 -7.603 1.00 96.56 84 GLY A CA 1
ATOM 691 C C . GLY A 1 84 ? -14.492 -5.785 -8.702 1.00 96.56 84 GLY A C 1
ATOM 692 O O . GLY A 1 84 ? -15.707 -5.562 -8.733 1.00 96.56 84 GLY A O 1
ATOM 693 N N . LEU A 1 85 ? -13.646 -5.279 -9.592 1.00 96.38 85 LEU A N 1
ATOM 694 C CA . LEU A 1 85 ? -14.067 -4.519 -10.766 1.00 96.38 85 LEU A CA 1
ATOM 695 C C . LEU A 1 85 ? -14.116 -5.427 -12.016 1.00 96.38 85 LEU A C 1
ATOM 697 O O . LEU A 1 85 ? -13.534 -6.509 -12.052 1.00 96.38 85 LEU A O 1
ATOM 701 N N . PRO A 1 86 ? -14.857 -5.056 -13.070 1.00 94.88 86 PRO A N 1
ATOM 702 C CA . PRO A 1 86 ? -14.811 -5.802 -14.325 1.00 94.88 86 PRO A CA 1
ATOM 703 C C . PRO A 1 86 ? -13.443 -5.672 -15.010 1.00 94.88 86 PRO A C 1
ATOM 705 O O . PRO A 1 86 ? -12.964 -4.558 -15.218 1.00 94.88 86 PRO A O 1
ATOM 708 N N . ASN A 1 87 ? -12.863 -6.800 -15.436 1.00 93.19 87 ASN A N 1
ATOM 709 C CA . ASN A 1 87 ? -11.572 -6.880 -16.143 1.00 93.19 87 ASN A CA 1
ATOM 710 C C . ASN A 1 87 ? -10.378 -6.279 -15.380 1.00 93.19 87 ASN A C 1
ATOM 712 O O . ASN A 1 87 ? -9.390 -5.879 -15.994 1.00 93.19 87 ASN A O 1
ATOM 716 N N . SER A 1 88 ? -10.473 -6.188 -14.059 1.00 96.38 88 SER A N 1
ATOM 717 C CA . SER A 1 88 ? -9.386 -5.740 -13.201 1.00 96.38 88 SER A CA 1
ATOM 718 C C . SER A 1 88 ? -8.502 -6.895 -12.741 1.00 96.38 88 SER A C 1
ATOM 720 O O . SER A 1 88 ? -8.852 -8.075 -12.821 1.00 96.38 88 SER A O 1
ATOM 722 N N . ILE A 1 89 ? -7.334 -6.523 -12.238 1.00 96.00 89 ILE A N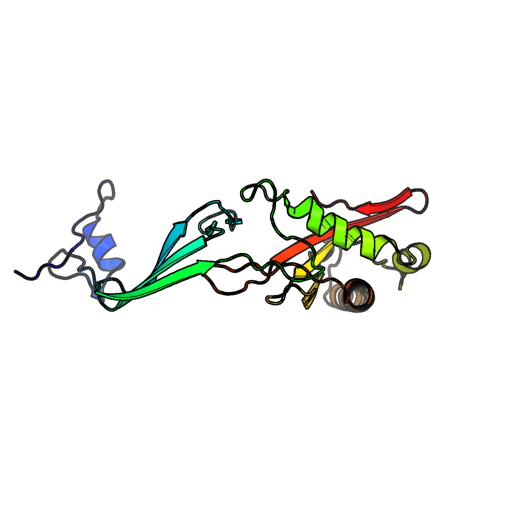 1
ATOM 723 C CA . ILE A 1 89 ? -6.359 -7.406 -11.622 1.00 96.00 89 ILE A CA 1
ATOM 724 C C . ILE A 1 89 ? -6.729 -7.559 -10.139 1.00 96.00 89 ILE A C 1
ATOM 726 O O . ILE A 1 89 ? -6.816 -6.549 -9.425 1.00 96.00 89 ILE A O 1
ATOM 730 N N . PRO A 1 90 ? -6.940 -8.794 -9.650 1.00 94.31 90 PRO A N 1
ATOM 731 C CA . PRO A 1 90 ? -7.210 -9.037 -8.243 1.00 94.31 90 PRO A CA 1
ATOM 732 C C . PRO A 1 90 ? -6.086 -8.514 -7.359 1.00 94.31 90 PRO A C 1
ATOM 734 O O . PRO A 1 90 ? -4.910 -8.650 -7.686 1.00 94.31 90 PRO A O 1
ATOM 737 N N . ARG A 1 91 ? -6.434 -7.965 -6.196 1.00 91.50 91 ARG A N 1
ATOM 738 C CA . ARG A 1 91 ? -5.443 -7.554 -5.185 1.00 91.50 91 ARG A CA 1
ATOM 739 C C . ARG A 1 91 ? -5.513 -8.394 -3.916 1.00 91.50 91 ARG A C 1
ATOM 741 O O . ARG A 1 91 ? -4.961 -8.013 -2.890 1.00 91.50 91 ARG A O 1
ATOM 748 N N . LEU A 1 92 ? -6.201 -9.529 -3.938 1.00 89.38 92 LEU A N 1
ATOM 749 C CA . LEU A 1 92 ? -6.085 -10.498 -2.849 1.00 89.38 92 LEU A CA 1
ATOM 750 C C . LEU A 1 92 ? -4.665 -11.056 -2.829 1.00 89.38 92 LEU A C 1
ATOM 752 O O . LEU A 1 92 ? -4.084 -11.268 -3.884 1.00 89.38 92 LEU A O 1
ATOM 756 N N . VAL A 1 93 ? -4.118 -11.246 -1.635 1.00 85.62 93 VAL A N 1
ATOM 757 C CA . VAL A 1 93 ? -2.775 -11.796 -1.429 1.00 85.62 93 VAL A CA 1
ATOM 758 C C . VAL A 1 93 ? -2.910 -13.131 -0.713 1.00 85.62 93 VAL A C 1
ATOM 760 O O . VAL A 1 93 ? -3.795 -13.277 0.134 1.00 85.62 93 VAL A O 1
ATOM 763 N N . ASP A 1 94 ? -2.051 -14.093 -1.043 1.00 81.50 94 ASP A N 1
ATOM 764 C CA . ASP A 1 94 ? -2.140 -15.451 -0.492 1.00 81.50 94 ASP A CA 1
ATOM 765 C C . ASP A 1 94 ? -1.913 -15.469 1.025 1.00 81.50 94 ASP A C 1
ATOM 767 O O . ASP A 1 94 ? -2.617 -16.166 1.760 1.00 81.50 94 ASP A O 1
ATOM 771 N N . ASN A 1 95 ? -0.960 -14.666 1.508 1.00 86.06 95 ASN A N 1
ATOM 772 C CA . ASN A 1 95 ? -0.706 -14.481 2.928 1.00 86.06 95 ASN A CA 1
ATOM 773 C C . ASN A 1 95 ? -0.679 -12.983 3.293 1.00 86.06 95 ASN A C 1
ATOM 775 O O . ASN A 1 95 ? 0.338 -12.317 3.123 1.00 86.06 95 ASN A O 1
ATOM 779 N N . PRO A 1 96 ? -1.757 -12.428 3.875 1.00 84.31 96 PRO A N 1
ATOM 780 C CA . PRO A 1 96 ? -1.836 -11.005 4.215 1.00 84.31 96 PRO A CA 1
ATOM 781 C C . PRO A 1 96 ? -0.920 -10.595 5.378 1.00 84.31 96 PRO A C 1
ATOM 783 O O . PRO A 1 96 ? -0.913 -9.425 5.760 1.00 84.31 96 PRO A O 1
ATOM 786 N N . PHE A 1 97 ? -0.190 -11.546 5.968 1.00 84.00 97 PHE A N 1
ATOM 787 C CA . PHE A 1 97 ? 0.805 -11.301 7.010 1.00 84.00 97 PHE A CA 1
ATOM 788 C C . PHE A 1 97 ? 2.244 -11.319 6.497 1.00 84.00 97 PHE A C 1
ATOM 790 O O . PHE A 1 97 ? 3.161 -11.084 7.282 1.00 84.00 97 PHE A O 1
ATOM 797 N N . ASP A 1 98 ? 2.442 -11.628 5.219 1.00 76.62 98 ASP A N 1
ATOM 798 C CA . ASP A 1 98 ? 3.755 -11.705 4.603 1.00 76.62 98 ASP A CA 1
ATOM 799 C C . ASP A 1 98 ? 3.927 -10.563 3.601 1.00 76.62 98 ASP A C 1
ATOM 801 O O . ASP A 1 98 ? 3.159 -10.431 2.645 1.00 76.62 98 ASP A O 1
ATOM 805 N N . GLY A 1 99 ? 4.951 -9.741 3.835 1.00 62.28 99 GLY A N 1
ATOM 806 C CA . GLY A 1 99 ? 5.310 -8.626 2.963 1.00 62.28 99 GLY A CA 1
ATOM 807 C C . GLY A 1 99 ? 5.670 -9.066 1.542 1.00 62.28 99 GLY A C 1
ATOM 808 O O . GLY A 1 99 ? 5.501 -8.274 0.623 1.00 62.28 99 GLY A O 1
ATOM 809 N N . ALA A 1 100 ? 6.063 -10.329 1.339 1.00 61.44 100 ALA A N 1
ATOM 810 C CA . ALA A 1 100 ? 6.363 -10.891 0.021 1.00 61.44 100 ALA A CA 1
ATOM 811 C C . ALA A 1 100 ? 5.109 -11.320 -0.773 1.00 61.44 100 ALA A C 1
ATOM 813 O O . ALA A 1 100 ? 5.203 -11.741 -1.922 1.00 61.44 100 ALA A O 1
ATOM 814 N N . SER A 1 101 ? 3.897 -11.223 -0.209 1.00 64.12 101 SER A N 1
ATOM 815 C CA . SER A 1 101 ? 2.681 -11.721 -0.882 1.00 64.12 101 SER A CA 1
ATOM 816 C C . SER A 1 101 ? 2.114 -10.787 -1.960 1.00 64.12 101 SER A C 1
ATOM 818 O O . SER A 1 101 ? 1.042 -11.056 -2.498 1.00 64.12 101 SER A O 1
ATOM 820 N N . PHE A 1 102 ? 2.825 -9.711 -2.314 1.00 75.38 102 PHE A N 1
ATOM 821 C CA . PHE A 1 102 ? 2.473 -8.826 -3.431 1.00 75.38 102 PHE A CA 1
ATOM 822 C C . PHE A 1 102 ? 2.939 -9.346 -4.799 1.00 75.38 102 PHE A C 1
ATOM 824 O O . PHE A 1 102 ? 2.751 -8.649 -5.798 1.00 75.38 102 PHE A O 1
ATOM 831 N N . ASN A 1 103 ? 3.515 -10.554 -4.860 1.00 81.44 103 ASN A N 1
ATOM 832 C CA . ASN A 1 103 ? 4.156 -11.100 -6.058 1.00 81.44 103 ASN A CA 1
ATOM 833 C C . ASN A 1 103 ? 3.301 -10.981 -7.318 1.00 81.44 103 ASN A C 1
ATOM 835 O O . ASN A 1 103 ? 3.788 -10.475 -8.315 1.00 81.44 103 ASN A O 1
ATOM 839 N N . HIS A 1 104 ? 2.010 -11.322 -7.291 1.00 88.81 104 HIS A N 1
ATOM 840 C CA . HIS A 1 104 ? 1.197 -11.252 -8.512 1.00 88.81 104 HIS A CA 1
ATOM 841 C C . HIS A 1 104 ? 0.934 -9.814 -8.992 1.00 88.81 104 HIS A C 1
ATOM 843 O O . HIS A 1 104 ? 0.829 -9.581 -10.198 1.00 88.81 104 HIS A O 1
ATOM 849 N N . ILE A 1 105 ? 0.829 -8.843 -8.077 1.00 92.00 105 ILE A N 1
ATOM 850 C CA . ILE A 1 105 ? 0.694 -7.420 -8.426 1.00 92.00 105 ILE A CA 1
ATOM 851 C C . ILE A 1 105 ? 2.006 -6.936 -9.044 1.00 92.00 105 ILE A C 1
ATOM 853 O O . ILE A 1 105 ? 1.989 -6.341 -10.124 1.00 92.00 105 ILE A O 1
ATOM 857 N N . ILE A 1 106 ? 3.127 -7.229 -8.382 1.00 92.94 106 ILE A N 1
ATOM 858 C CA . ILE A 1 106 ? 4.472 -6.869 -8.836 1.00 92.94 106 ILE A CA 1
ATOM 859 C C . ILE A 1 106 ? 4.752 -7.501 -10.204 1.00 92.94 106 ILE A C 1
ATOM 861 O O . ILE A 1 106 ? 5.129 -6.791 -11.130 1.00 92.94 106 ILE A O 1
ATOM 865 N N . ASP A 1 107 ? 4.484 -8.795 -10.370 1.00 93.38 107 ASP A N 1
ATOM 866 C CA . ASP A 1 107 ? 4.662 -9.536 -11.621 1.00 93.38 107 ASP A CA 1
ATOM 867 C C . ASP A 1 107 ? 3.825 -8.943 -12.753 1.00 93.38 107 ASP A C 1
ATOM 869 O O . ASP A 1 107 ? 4.293 -8.846 -13.885 1.00 93.38 107 ASP A O 1
ATOM 873 N N . THR A 1 108 ? 2.597 -8.504 -12.461 1.00 95.44 108 THR A N 1
ATOM 874 C CA . THR A 1 108 ? 1.730 -7.871 -13.463 1.00 95.44 108 THR A CA 1
ATOM 875 C C . THR A 1 108 ? 2.296 -6.530 -13.925 1.00 95.44 108 THR A C 1
ATOM 877 O O . THR A 1 108 ? 2.321 -6.242 -15.125 1.00 95.44 108 THR A O 1
ATOM 880 N N . VAL A 1 109 ? 2.768 -5.707 -12.987 1.00 96.75 109 VAL A N 1
ATOM 881 C CA . VAL A 1 109 ? 3.397 -4.418 -13.300 1.00 96.75 109 VAL A CA 1
ATOM 882 C C . VAL A 1 109 ? 4.703 -4.632 -14.062 1.00 96.75 109 VAL A C 1
ATOM 884 O O . VAL A 1 109 ? 4.909 -4.024 -15.114 1.00 96.75 109 VAL A O 1
ATOM 887 N N . PHE A 1 110 ? 5.542 -5.553 -13.590 1.00 97.19 110 PHE A N 1
ATOM 888 C CA . PHE A 1 110 ? 6.799 -5.920 -14.226 1.00 97.19 110 PHE A CA 1
ATOM 889 C C . PHE A 1 110 ? 6.589 -6.440 -15.648 1.00 97.19 110 PHE A C 1
ATOM 891 O O . PHE A 1 110 ? 7.265 -5.984 -16.564 1.00 97.19 110 PHE A O 1
ATOM 898 N N . ALA A 1 111 ? 5.617 -7.330 -15.866 1.00 97.06 111 ALA A N 1
ATOM 899 C CA . ALA A 1 111 ? 5.293 -7.846 -17.192 1.00 97.06 111 ALA A CA 1
ATOM 900 C C . ALA A 1 111 ? 4.926 -6.725 -18.174 1.00 97.06 111 ALA A C 1
ATOM 902 O O . ALA A 1 111 ? 5.299 -6.795 -19.338 1.00 97.06 111 ALA A O 1
ATOM 903 N N . CYS A 1 112 ? 4.254 -5.665 -17.715 1.00 97.31 112 CYS A N 1
ATOM 904 C CA . CYS A 1 112 ? 3.954 -4.512 -18.564 1.00 97.31 112 CYS A CA 1
ATOM 905 C C . CYS A 1 112 ? 5.200 -3.674 -18.863 1.00 97.31 112 CYS A C 1
ATOM 907 O O . CYS A 1 112 ? 5.400 -3.259 -20.002 1.00 97.31 112 CYS A O 1
ATOM 909 N N . ILE A 1 113 ? 6.028 -3.415 -17.853 1.00 97.31 113 ILE A N 1
ATOM 910 C CA . ILE A 1 113 ? 7.258 -2.622 -17.975 1.00 97.31 113 ILE A CA 1
ATOM 911 C C . ILE A 1 113 ? 8.314 -3.339 -18.837 1.00 97.31 113 ILE A C 1
ATOM 913 O O . ILE A 1 113 ? 9.048 -2.701 -19.592 1.00 97.31 113 ILE A O 1
ATOM 917 N N . LYS A 1 114 ? 8.363 -4.671 -18.784 1.00 96.88 114 LYS A N 1
ATOM 918 C CA . LYS A 1 114 ? 9.315 -5.502 -19.531 1.00 96.88 114 LYS A CA 1
ATOM 919 C C . LYS A 1 114 ? 9.171 -5.395 -21.054 1.00 96.88 114 LYS A C 1
ATOM 921 O O . LYS A 1 114 ? 10.148 -5.618 -21.760 1.00 96.88 114 LYS A O 1
ATOM 926 N N . GLU A 1 115 ? 7.995 -5.015 -21.550 1.00 97.06 115 GLU A N 1
ATOM 927 C CA . GLU A 1 115 ? 7.719 -4.844 -22.987 1.00 97.06 115 GLU A CA 1
ATOM 928 C C . GLU A 1 115 ? 8.306 -3.551 -23.586 1.00 97.06 115 GLU A C 1
ATOM 930 O O . GLU A 1 115 ? 8.220 -3.330 -24.794 1.00 97.06 115 GLU A O 1
ATOM 935 N N . LEU A 1 116 ? 8.875 -2.671 -22.759 1.00 97.12 116 LEU A N 1
ATOM 936 C CA . LEU A 1 116 ? 9.555 -1.463 -23.224 1.00 97.12 116 LEU A CA 1
ATOM 937 C C . LEU A 1 116 ? 10.905 -1.788 -23.891 1.00 97.12 116 LEU A C 1
ATOM 939 O O . LEU A 1 116 ? 11.471 -2.866 -23.713 1.00 97.12 116 LEU A O 1
ATOM 943 N N . ASP A 1 117 ? 11.452 -0.840 -24.657 1.00 95.75 117 ASP A N 1
ATOM 944 C CA . ASP A 1 117 ? 12.769 -1.004 -25.285 1.00 95.75 117 ASP A CA 1
ATOM 945 C C . ASP A 1 117 ? 13.901 -0.746 -24.280 1.00 95.75 117 ASP A C 1
ATOM 947 O O . ASP A 1 117 ? 14.422 0.363 -24.142 1.00 95.75 117 ASP A O 1
ATOM 951 N N . TRP A 1 118 ? 14.293 -1.802 -23.574 1.00 95.75 118 TRP A N 1
ATOM 952 C CA . TRP A 1 118 ? 15.319 -1.746 -22.537 1.00 95.75 118 TRP A CA 1
ATOM 953 C C . TRP A 1 118 ? 16.743 -1.522 -23.047 1.00 95.75 118 TRP A C 1
ATOM 955 O O . TRP A 1 118 ? 17.605 -1.103 -22.273 1.00 95.75 118 TRP A O 1
ATOM 965 N N . VAL A 1 119 ? 16.999 -1.715 -24.345 1.00 93.69 119 VAL A N 1
ATOM 966 C CA . VAL A 1 119 ? 18.285 -1.329 -24.944 1.00 93.69 119 VAL A CA 1
ATOM 967 C C . VAL A 1 119 ? 18.423 0.191 -24.935 1.00 93.69 119 VAL A C 1
ATOM 969 O O . VAL A 1 119 ? 19.507 0.696 -24.669 1.00 93.69 119 VAL A O 1
ATOM 972 N N . ILE A 1 120 ? 17.325 0.911 -25.181 1.00 93.38 120 ILE A N 1
ATOM 973 C CA . ILE A 1 120 ? 17.292 2.375 -25.127 1.00 93.38 120 ILE A CA 1
ATOM 974 C C . ILE A 1 120 ? 17.196 2.857 -23.678 1.00 93.38 120 ILE A C 1
ATOM 976 O O . ILE A 1 120 ? 17.943 3.746 -23.279 1.00 93.38 120 ILE A O 1
ATOM 980 N N . LEU A 1 121 ? 16.292 2.275 -22.884 1.00 94.56 121 LEU A N 1
ATOM 981 C CA . LEU A 1 121 ? 16.017 2.769 -21.532 1.00 94.56 121 LEU A CA 1
ATOM 982 C C . LEU A 1 121 ? 17.197 2.614 -20.573 1.00 94.56 121 LEU A C 1
ATOM 984 O O . LEU A 1 121 ? 17.384 3.487 -19.736 1.00 94.56 121 LEU A O 1
ATOM 988 N N . SER A 1 122 ? 18.010 1.564 -20.705 1.00 91.62 122 SER A N 1
ATOM 989 C CA . SER A 1 122 ? 19.206 1.373 -19.862 1.00 91.62 122 SER A CA 1
ATOM 990 C C . SER A 1 122 ? 20.345 2.351 -20.163 1.00 91.62 122 SER A C 1
ATOM 992 O O . SER A 1 122 ? 21.273 2.484 -19.374 1.00 91.62 122 SER A O 1
ATOM 994 N N . GLU A 1 123 ? 20.289 3.054 -21.294 1.00 90.06 123 GLU A N 1
ATOM 995 C CA . GLU A 1 123 ? 21.288 4.059 -21.674 1.00 90.06 123 GLU A CA 1
ATOM 996 C C . GLU A 1 123 ? 20.701 5.482 -21.674 1.00 90.06 123 GLU A C 1
ATOM 998 O O . GLU A 1 123 ? 21.404 6.445 -21.996 1.00 90.06 123 GLU A O 1
ATOM 1003 N N . LEU A 1 124 ? 19.422 5.635 -21.301 1.00 89.44 124 LEU A N 1
ATOM 1004 C CA . LEU A 1 124 ? 18.716 6.912 -21.329 1.00 89.44 124 LEU A CA 1
ATOM 1005 C C . LEU A 1 124 ? 19.458 7.940 -20.465 1.00 89.44 124 LEU A C 1
ATOM 1007 O O . LEU A 1 124 ? 19.725 7.705 -19.287 1.00 89.44 124 LEU A O 1
ATOM 1011 N N . ASN A 1 125 ? 19.848 9.048 -21.102 1.00 81.38 125 ASN A N 1
ATOM 1012 C CA . ASN A 1 125 ? 20.627 10.154 -20.533 1.00 81.38 125 ASN A CA 1
ATOM 1013 C C . ASN A 1 125 ? 21.882 9.740 -19.735 1.00 81.38 125 ASN A C 1
ATOM 1015 O O . ASN A 1 125 ? 22.366 10.511 -18.913 1.00 81.38 125 ASN A O 1
ATOM 1019 N N . GLY A 1 126 ? 22.438 8.551 -19.993 1.00 81.44 126 GLY A N 1
ATOM 1020 C CA . GLY A 1 126 ? 23.640 8.042 -19.324 1.00 81.44 126 GLY A CA 1
ATOM 1021 C C . GLY A 1 126 ? 23.427 7.445 -17.928 1.00 81.44 126 GLY A C 1
ATOM 1022 O O . GLY A 1 126 ? 24.401 6.966 -17.352 1.00 81.44 126 GLY A O 1
ATOM 1023 N N . TRP A 1 127 ? 22.194 7.439 -17.413 1.00 82.62 127 TRP A N 1
ATOM 1024 C CA . TRP A 1 127 ? 21.855 6.946 -16.071 1.00 82.62 127 TRP A CA 1
ATOM 1025 C C . TRP A 1 127 ? 21.026 5.654 -16.089 1.00 82.62 127 TRP A C 1
ATOM 1027 O O . TRP A 1 127 ? 21.189 4.837 -15.192 1.00 82.62 127 TRP A O 1
ATOM 1037 N N . GLY A 1 128 ? 20.197 5.445 -17.119 1.00 90.81 128 GLY A N 1
ATOM 1038 C CA . GLY A 1 128 ? 19.349 4.252 -17.237 1.00 90.81 128 GLY A CA 1
ATOM 1039 C C . GLY A 1 128 ? 18.055 4.319 -16.411 1.00 90.81 128 GLY A C 1
ATOM 1040 O O . GLY A 1 128 ? 17.914 5.159 -15.528 1.00 90.81 128 GLY A O 1
ATOM 1041 N N . CYS A 1 129 ? 17.073 3.470 -16.725 1.00 94.38 129 CYS A N 1
ATOM 1042 C CA . CYS A 1 129 ? 15.809 3.352 -15.972 1.00 94.38 129 CYS A CA 1
ATOM 1043 C C . CYS A 1 129 ? 15.705 2.047 -15.157 1.00 94.38 129 CYS A C 1
ATOM 1045 O O . CYS A 1 129 ? 14.619 1.674 -14.709 1.00 94.38 129 CYS A O 1
ATOM 1047 N N . ASP A 1 130 ? 16.796 1.296 -15.040 1.00 93.56 130 ASP A N 1
ATOM 1048 C CA . ASP A 1 130 ? 16.921 0.094 -14.221 1.00 93.56 130 ASP A CA 1
ATOM 1049 C C . ASP A 1 130 ? 17.295 0.474 -12.782 1.00 93.56 130 ASP A C 1
ATOM 1051 O O . ASP A 1 130 ? 18.447 0.404 -12.369 1.00 93.56 130 ASP A O 1
ATOM 1055 N N . ASP A 1 131 ? 16.288 0.949 -12.046 1.00 92.50 131 ASP A N 1
ATOM 1056 C CA . ASP A 1 131 ? 16.402 1.381 -10.651 1.00 92.50 131 ASP A CA 1
ATOM 1057 C C . ASP A 1 131 ? 15.217 0.860 -9.805 1.00 92.50 131 ASP A C 1
ATOM 1059 O O . ASP A 1 131 ? 14.380 0.069 -10.259 1.00 92.50 131 ASP A O 1
ATOM 1063 N N . SER A 1 132 ? 15.145 1.292 -8.546 1.00 93.31 132 SER A N 1
ATOM 1064 C CA . SER A 1 132 ? 14.062 1.012 -7.609 1.00 93.31 132 SER A CA 1
ATOM 1065 C C . SER A 1 132 ? 12.974 2.083 -7.662 1.00 93.31 132 SER A C 1
ATOM 1067 O O . SER A 1 132 ? 13.209 3.254 -7.355 1.00 93.31 132 SER A O 1
ATOM 1069 N N . TYR A 1 133 ? 11.747 1.654 -7.943 1.00 95.06 133 TYR A N 1
ATOM 1070 C CA . TYR A 1 133 ? 10.574 2.520 -8.009 1.00 95.06 133 TYR A CA 1
ATOM 1071 C C . TYR A 1 133 ? 9.491 2.065 -7.039 1.00 95.06 133 TYR A C 1
ATOM 1073 O O . TYR A 1 133 ? 9.197 0.874 -6.917 1.00 95.06 133 TYR A O 1
ATOM 1081 N N . ASP A 1 134 ? 8.840 3.033 -6.414 1.00 95.75 134 ASP A N 1
ATOM 1082 C CA . ASP A 1 134 ? 7.596 2.839 -5.695 1.00 95.75 134 ASP A CA 1
ATOM 1083 C C . ASP A 1 134 ? 6.422 3.164 -6.613 1.00 95.75 134 ASP A C 1
ATOM 1085 O O . ASP A 1 134 ? 6.202 4.308 -7.009 1.00 95.75 134 ASP A O 1
ATOM 1089 N N . ILE A 1 135 ? 5.642 2.141 -6.943 1.00 96.50 135 ILE A N 1
ATOM 1090 C CA . ILE A 1 135 ? 4.432 2.262 -7.749 1.00 96.50 135 ILE A CA 1
ATOM 1091 C C . ILE A 1 135 ? 3.242 2.399 -6.801 1.00 96.50 135 ILE A C 1
ATOM 1093 O O . ILE A 1 135 ? 3.020 1.552 -5.931 1.00 96.50 135 ILE A O 1
ATOM 1097 N N . ILE A 1 136 ? 2.448 3.452 -6.973 1.00 96.94 136 ILE A N 1
ATOM 1098 C CA . ILE A 1 136 ? 1.301 3.736 -6.110 1.00 96.94 136 ILE A CA 1
ATOM 1099 C C . ILE A 1 136 ? 0.015 3.384 -6.852 1.00 96.94 136 ILE A C 1
ATOM 1101 O O . ILE A 1 136 ? -0.374 4.042 -7.820 1.00 96.94 136 ILE A O 1
ATOM 1105 N N . ILE A 1 137 ? -0.674 2.353 -6.366 1.00 97.12 137 ILE A N 1
ATOM 1106 C CA . ILE A 1 137 ? -2.043 2.035 -6.768 1.00 97.12 137 ILE A CA 1
ATOM 1107 C C . ILE A 1 137 ? -2.979 2.933 -5.960 1.00 97.12 137 ILE A C 1
ATOM 1109 O O . ILE A 1 137 ? -3.017 2.857 -4.730 1.00 97.12 137 ILE A O 1
ATOM 1113 N N . ASP A 1 138 ? -3.734 3.785 -6.641 1.00 97.06 138 ASP A N 1
ATOM 1114 C CA . ASP A 1 138 ? -4.631 4.748 -6.023 1.00 97.06 138 ASP A CA 1
ATOM 1115 C C . ASP A 1 138 ? -5.897 4.101 -5.425 1.00 97.06 138 ASP A C 1
ATOM 1117 O O . ASP A 1 138 ? -6.160 2.898 -5.528 1.00 97.06 138 ASP A O 1
ATOM 1121 N N . GLU A 1 139 ? -6.719 4.938 -4.793 1.00 96.94 139 GLU A N 1
ATOM 1122 C CA . GLU A 1 139 ? -7.998 4.549 -4.193 1.00 96.94 139 GLU A CA 1
ATOM 1123 C C . GLU A 1 139 ? -9.037 4.005 -5.193 1.00 96.94 139 GLU A C 1
ATOM 1125 O O . GLU A 1 139 ? -9.991 3.336 -4.790 1.00 96.94 139 GLU A O 1
ATOM 1130 N N . ASN A 1 140 ? -8.847 4.246 -6.491 1.00 97.12 140 ASN A N 1
ATOM 1131 C CA . ASN A 1 140 ? -9.695 3.750 -7.574 1.00 97.12 140 ASN A CA 1
ATOM 1132 C C . ASN A 1 140 ? -9.107 2.501 -8.251 1.00 97.12 140 ASN A C 1
ATOM 1134 O O . ASN A 1 140 ? -9.690 1.992 -9.212 1.00 97.12 140 ASN A O 1
ATOM 1138 N N . GLY A 1 141 ? -7.968 1.995 -7.769 1.00 96.94 141 GLY A N 1
ATOM 1139 C CA . GLY A 1 141 ? -7.274 0.846 -8.344 1.00 96.94 141 GLY A CA 1
ATOM 1140 C C . GLY A 1 141 ? -6.490 1.168 -9.620 1.00 96.94 141 GLY A C 1
ATOM 1141 O O . GLY A 1 141 ? -6.163 0.251 -10.371 1.00 96.94 141 GLY A O 1
ATOM 1142 N N . LYS A 1 142 ? -6.199 2.436 -9.914 1.00 97.81 142 LYS A N 1
ATOM 1143 C CA . LYS A 1 142 ? -5.320 2.849 -11.019 1.00 97.81 142 LYS A CA 1
ATOM 1144 C C . LYS A 1 142 ? -3.894 3.054 -10.528 1.00 97.81 142 LYS A C 1
ATOM 1146 O O . LYS A 1 142 ? -3.682 3.291 -9.349 1.00 97.81 142 LYS A O 1
ATOM 1151 N N . ILE A 1 143 ? -2.912 2.997 -11.428 1.00 97.38 143 ILE A N 1
ATOM 1152 C CA . ILE A 1 143 ? -1.581 3.525 -11.103 1.00 97.38 143 ILE A CA 1
ATOM 1153 C C . ILE A 1 143 ? -1.702 5.047 -11.048 1.00 97.38 143 ILE A C 1
ATOM 1155 O O . ILE A 1 143 ? -1.942 5.681 -12.076 1.00 97.38 143 ILE A O 1
ATOM 1159 N N . GLY A 1 144 ? -1.628 5.599 -9.839 1.00 91.88 144 GLY A N 1
ATOM 1160 C CA . GLY A 1 144 ? -1.797 7.025 -9.579 1.00 91.88 144 GLY A CA 1
ATOM 1161 C C . GLY A 1 144 ? -0.484 7.786 -9.684 1.00 91.88 144 GLY A C 1
ATOM 1162 O O . GLY A 1 144 ? -0.432 8.829 -10.331 1.00 91.88 144 GLY A O 1
ATOM 1163 N N . ASP A 1 145 ? 0.576 7.247 -9.081 1.00 95.38 145 ASP A N 1
ATOM 1164 C CA . ASP A 1 145 ? 1.897 7.867 -9.104 1.00 95.38 145 ASP A CA 1
ATOM 1165 C C . ASP A 1 145 ? 3.023 6.827 -9.090 1.00 95.38 145 ASP A C 1
ATOM 1167 O O . ASP A 1 145 ? 2.793 5.646 -8.805 1.00 95.38 145 ASP A O 1
ATOM 1171 N N . ILE A 1 146 ? 4.222 7.275 -9.451 1.00 97.06 146 ILE A N 1
ATOM 1172 C CA . ILE A 1 146 ? 5.457 6.495 -9.407 1.00 97.06 146 ILE A CA 1
ATOM 1173 C C . ILE A 1 146 ? 6.543 7.399 -8.837 1.00 97.06 146 ILE A C 1
ATOM 1175 O O . ILE A 1 146 ? 6.762 8.497 -9.346 1.00 97.06 146 ILE A O 1
ATOM 1179 N N . GLU A 1 147 ? 7.221 6.919 -7.806 1.00 95.31 147 GLU A N 1
ATOM 1180 C CA . GLU A 1 147 ? 8.291 7.630 -7.115 1.00 95.31 147 GLU A CA 1
ATOM 1181 C C . GLU A 1 147 ? 9.580 6.809 -7.186 1.00 95.31 147 GLU A C 1
ATOM 1183 O O . GLU A 1 147 ? 9.544 5.584 -7.294 1.00 95.31 147 GLU A O 1
ATOM 1188 N N . VAL A 1 148 ? 10.730 7.473 -7.112 1.00 92.50 148 VAL A N 1
ATOM 1189 C CA . VAL A 1 148 ? 12.004 6.781 -6.880 1.00 92.50 148 VAL A CA 1
ATOM 1190 C C . VAL A 1 148 ? 12.034 6.340 -5.418 1.00 92.50 148 VAL A C 1
ATOM 1192 O O . VAL A 1 148 ? 11.828 7.167 -4.530 1.00 92.50 148 VAL A O 1
ATOM 1195 N N . ASP A 1 149 ? 12.283 5.055 -5.159 1.00 89.19 149 ASP A N 1
ATOM 1196 C CA . ASP A 1 149 ? 12.263 4.502 -3.793 1.00 89.19 149 ASP A CA 1
ATOM 1197 C C . ASP A 1 149 ? 13.399 5.091 -2.940 1.00 89.19 149 ASP A C 1
ATOM 1199 O O . ASP A 1 149 ? 13.204 5.438 -1.773 1.00 89.19 149 ASP A O 1
ATOM 1203 N N . ARG A 1 150 ? 14.608 5.231 -3.508 1.00 83.88 150 ARG A N 1
ATOM 1204 C CA . ARG A 1 150 ? 15.785 5.737 -2.777 1.00 83.88 150 ARG A CA 1
ATOM 1205 C C . ARG A 1 150 ? 16.723 6.489 -3.698 1.00 83.88 150 ARG A C 1
ATOM 1207 O O . ARG A 1 150 ? 16.983 6.055 -4.810 1.00 83.88 150 ARG A O 1
ATOM 1214 N N . LEU A 1 151 ? 17.315 7.556 -3.172 1.00 85.25 151 LEU A N 1
ATOM 1215 C CA . LEU A 1 151 ? 18.443 8.198 -3.832 1.00 85.25 151 LEU A CA 1
ATOM 1216 C C . LEU A 1 151 ? 19.687 7.296 -3.759 1.00 85.25 151 LEU A C 1
ATOM 1218 O O . LEU A 1 151 ? 19.952 6.708 -2.700 1.00 85.25 151 LEU A O 1
ATOM 1222 N N . PRO A 1 152 ? 20.486 7.226 -4.834 1.00 82.62 152 PRO A N 1
ATOM 1223 C CA . PRO A 1 152 ? 21.762 6.539 -4.801 1.00 82.62 152 PRO A CA 1
ATOM 1224 C C . PRO A 1 152 ? 22.703 7.137 -3.750 1.00 82.62 152 PRO A C 1
ATOM 1226 O O . PRO A 1 152 ? 22.862 8.350 -3.637 1.00 82.62 152 PRO A O 1
ATOM 1229 N N . THR A 1 153 ? 23.382 6.278 -2.987 1.00 82.25 153 THR A N 1
ATOM 1230 C CA . THR A 1 153 ? 24.235 6.699 -1.858 1.00 82.25 153 THR A CA 1
ATOM 1231 C C . THR A 1 153 ? 25.534 7.392 -2.272 1.00 82.25 153 THR A C 1
ATOM 1233 O O . THR A 1 153 ? 26.304 7.784 -1.403 1.00 82.25 153 THR A O 1
ATOM 1236 N N . PHE A 1 154 ? 25.827 7.452 -3.571 1.00 81.81 154 PHE A N 1
ATOM 1237 C CA . PHE A 1 154 ? 27.027 8.076 -4.128 1.00 81.81 154 PHE A CA 1
ATOM 1238 C C . PHE A 1 154 ? 26.787 9.514 -4.614 1.00 81.81 154 PHE A C 1
ATOM 1240 O O . PHE A 1 154 ? 27.722 10.133 -5.110 1.00 81.81 154 PHE A O 1
ATOM 1247 N N . LEU A 1 155 ? 25.553 10.023 -4.517 1.00 86.44 155 LEU A N 1
ATOM 1248 C CA . LEU A 1 155 ? 25.243 11.424 -4.795 1.00 86.44 155 LEU A CA 1
ATOM 1249 C C . LEU A 1 155 ? 25.547 12.242 -3.536 1.00 86.44 155 LEU A C 1
ATOM 1251 O O . LEU A 1 155 ? 24.902 12.058 -2.501 1.00 86.44 155 LEU A O 1
ATOM 1255 N N . ASP A 1 156 ? 26.525 13.140 -3.625 1.00 88.06 156 ASP A N 1
ATOM 1256 C CA . ASP A 1 156 ? 27.055 13.875 -2.470 1.00 88.06 156 ASP A CA 1
ATOM 1257 C C . ASP A 1 156 ? 26.639 15.356 -2.477 1.00 88.06 156 ASP A C 1
ATOM 1259 O O . ASP A 1 156 ? 26.783 16.062 -1.471 1.00 88.06 156 ASP A O 1
ATOM 1263 N N . THR A 1 157 ? 26.111 15.847 -3.601 1.00 92.25 157 THR A N 1
ATOM 1264 C CA . THR A 1 157 ? 25.721 17.249 -3.786 1.00 92.25 157 THR A CA 1
ATOM 1265 C C . THR A 1 157 ? 24.260 17.405 -4.205 1.00 92.25 157 THR A C 1
ATOM 1267 O O . THR A 1 157 ? 23.663 16.529 -4.823 1.00 92.25 157 THR A O 1
ATOM 1270 N N . GLN A 1 158 ? 23.672 18.568 -3.898 1.00 92.38 158 GLN A N 1
ATOM 1271 C CA . GLN A 1 158 ? 22.306 18.885 -4.329 1.00 92.38 158 GLN A CA 1
ATOM 1272 C C . GLN A 1 158 ? 22.181 18.940 -5.859 1.00 92.38 158 GLN A C 1
ATOM 1274 O O . GLN A 1 158 ? 21.150 18.559 -6.390 1.00 92.38 158 GLN A O 1
ATOM 1279 N N . GLU A 1 159 ? 23.228 19.381 -6.560 1.00 92.06 159 GLU A N 1
ATOM 1280 C CA . GLU A 1 159 ? 23.243 19.450 -8.026 1.00 92.06 159 GLU A CA 1
ATOM 1281 C C . GLU A 1 159 ? 23.157 18.052 -8.657 1.00 92.06 159 GLU A C 1
ATOM 1283 O O . GLU A 1 159 ? 22.340 17.838 -9.547 1.00 92.06 159 GLU A O 1
ATOM 1288 N N . GLU A 1 160 ? 23.918 17.085 -8.135 1.00 89.44 160 GLU A N 1
ATOM 1289 C CA . GLU A 1 160 ? 23.850 15.681 -8.566 1.00 89.44 160 GLU A CA 1
ATOM 1290 C C . GLU A 1 160 ? 22.481 15.053 -8.270 1.00 89.44 160 GLU A C 1
ATOM 1292 O O . GLU A 1 160 ? 21.950 14.311 -9.094 1.00 89.44 160 GLU A O 1
ATOM 1297 N N . ILE A 1 161 ? 21.888 15.368 -7.111 1.00 90.31 161 ILE A N 1
ATOM 1298 C CA . ILE A 1 161 ? 20.537 14.912 -6.756 1.00 90.31 161 ILE A CA 1
ATOM 1299 C C . ILE A 1 161 ? 19.504 15.498 -7.720 1.00 90.31 161 ILE A C 1
ATOM 1301 O O . ILE A 1 161 ? 18.664 14.758 -8.224 1.00 90.31 161 ILE A O 1
ATOM 1305 N N . ASP A 1 162 ? 19.558 16.800 -7.997 1.00 90.56 162 ASP A N 1
ATOM 1306 C CA . ASP A 1 162 ? 18.606 17.466 -8.889 1.00 90.56 162 ASP A CA 1
ATOM 1307 C C . ASP A 1 162 ? 18.721 16.931 -10.329 1.00 90.56 162 ASP A C 1
ATOM 1309 O O . ASP A 1 162 ? 17.706 16.716 -10.996 1.00 90.56 162 ASP A O 1
ATOM 1313 N N . GLU A 1 163 ? 19.944 16.674 -10.806 1.00 88.19 163 GLU A N 1
ATOM 1314 C CA . GLU A 1 163 ? 20.192 16.082 -12.125 1.00 88.19 163 GLU A CA 1
ATOM 1315 C C . GLU A 1 163 ? 19.663 14.643 -12.213 1.00 88.19 163 GLU A C 1
ATOM 1317 O O . GLU A 1 163 ? 18.945 14.306 -13.159 1.00 88.19 163 GLU A O 1
ATOM 1322 N N . TYR A 1 164 ? 19.939 13.821 -11.197 1.00 88.94 164 TYR A N 1
ATOM 1323 C CA . TYR A 1 164 ? 19.418 12.458 -11.104 1.00 88.94 164 TYR A CA 1
ATOM 1324 C C . TYR A 1 164 ? 17.884 12.431 -11.024 1.00 88.94 164 TYR A C 1
ATOM 1326 O O . TYR A 1 164 ? 17.239 11.655 -11.730 1.00 88.94 164 TYR A O 1
ATOM 1334 N N . MET A 1 165 ? 17.274 13.305 -10.219 1.00 89.56 165 MET A N 1
ATOM 1335 C CA . MET A 1 165 ? 15.815 13.379 -10.089 1.00 89.56 165 MET A CA 1
ATOM 1336 C C . MET A 1 165 ? 15.154 13.783 -11.404 1.00 89.56 165 MET A C 1
ATOM 1338 O O . MET A 1 165 ? 14.172 13.162 -11.807 1.00 89.56 165 MET A O 1
ATOM 1342 N N . LYS A 1 166 ? 15.722 14.762 -12.114 1.00 89.00 166 LYS A N 1
ATOM 1343 C CA . LYS A 1 166 ? 15.242 15.160 -13.441 1.00 89.00 166 LYS A CA 1
ATOM 1344 C C . LYS A 1 166 ? 15.318 14.010 -14.447 1.00 89.00 166 LYS A C 1
ATOM 1346 O O . LYS A 1 166 ? 14.425 13.858 -15.274 1.00 89.00 166 LYS A O 1
ATOM 1351 N N . HIS A 1 167 ? 16.368 13.194 -14.386 1.00 87.31 167 HIS A N 1
ATOM 1352 C CA . HIS A 1 167 ? 16.462 11.988 -15.208 1.00 87.31 167 HIS A CA 1
ATOM 1353 C C . HIS A 1 167 ? 15.374 10.966 -14.845 1.00 87.31 167 HIS A C 1
ATOM 1355 O O . HIS A 1 167 ? 14.689 10.439 -15.724 1.00 87.31 167 HIS A O 1
ATOM 1361 N N . CYS A 1 168 ? 15.148 10.740 -13.551 1.00 91.38 168 CYS A N 1
ATOM 1362 C CA . CYS A 1 168 ? 14.114 9.822 -13.084 1.00 91.38 168 CYS A CA 1
ATOM 1363 C C . CYS A 1 168 ? 12.705 10.238 -13.523 1.00 91.38 168 CYS A C 1
ATOM 1365 O O . CYS A 1 168 ? 11.890 9.362 -13.812 1.00 91.38 168 CYS A O 1
ATOM 1367 N N . GLU A 1 169 ? 12.418 11.541 -13.630 1.00 93.12 169 GLU A N 1
ATOM 1368 C CA . GLU A 1 169 ? 11.143 12.045 -14.162 1.00 93.12 169 GLU A CA 1
ATOM 1369 C C . GLU A 1 169 ? 10.852 11.505 -15.573 1.00 93.12 169 GLU A C 1
ATOM 1371 O O . GLU A 1 169 ? 9.716 11.123 -15.859 1.00 93.12 169 GLU A O 1
ATOM 1376 N N . GLU A 1 170 ? 11.861 11.388 -16.445 1.00 93.94 170 GLU A N 1
ATOM 1377 C CA . GLU A 1 170 ? 11.675 10.840 -17.796 1.00 93.94 170 GLU A CA 1
ATOM 1378 C C . GLU A 1 170 ? 11.318 9.346 -17.762 1.00 93.94 170 GLU A C 1
ATOM 1380 O O . GLU A 1 170 ? 10.370 8.919 -18.429 1.00 93.94 170 GLU A O 1
ATOM 1385 N N . CYS A 1 171 ? 12.017 8.553 -16.944 1.00 95.19 171 CYS A N 1
ATOM 1386 C CA . CYS A 1 171 ? 11.695 7.137 -16.737 1.00 95.19 171 CYS A CA 1
ATOM 1387 C C . CYS A 1 171 ? 10.283 6.958 -16.151 1.00 95.19 171 CYS A C 1
ATOM 1389 O O . CYS A 1 171 ? 9.504 6.124 -16.624 1.00 95.19 171 CYS A O 1
ATOM 1391 N N . ILE A 1 172 ? 9.923 7.783 -15.164 1.00 96.44 172 ILE A N 1
ATOM 1392 C CA . ILE A 1 172 ? 8.611 7.781 -14.508 1.00 96.44 172 ILE A CA 1
ATOM 1393 C C . ILE A 1 172 ? 7.492 8.046 -15.514 1.00 96.44 172 ILE A C 1
ATOM 1395 O O . ILE A 1 172 ? 6.498 7.319 -15.521 1.00 96.44 172 ILE A O 1
ATOM 1399 N N . GLU A 1 173 ? 7.636 9.039 -16.392 1.00 96.25 173 GLU A N 1
ATOM 1400 C CA . GLU A 1 173 ? 6.614 9.346 -17.399 1.00 96.25 173 GLU A CA 1
ATOM 1401 C C . GLU A 1 173 ? 6.432 8.202 -18.407 1.00 96.25 173 GLU A C 1
ATOM 1403 O O . GLU A 1 173 ? 5.301 7.862 -18.783 1.00 96.25 173 GLU A O 1
ATOM 1408 N N . ILE A 1 174 ? 7.525 7.539 -18.798 1.00 96.81 174 ILE A N 1
ATOM 1409 C CA . ILE A 1 174 ? 7.475 6.350 -19.659 1.00 96.81 174 ILE A CA 1
ATOM 1410 C C . ILE A 1 174 ? 6.703 5.222 -18.963 1.00 96.81 174 ILE A C 1
ATOM 1412 O O . ILE A 1 174 ? 5.787 4.643 -19.560 1.00 96.81 174 ILE A O 1
ATOM 1416 N N . PHE A 1 175 ? 7.006 4.943 -17.693 1.00 97.81 175 PHE A N 1
ATOM 1417 C CA . PHE A 1 175 ? 6.310 3.915 -16.917 1.00 97.81 175 PHE A CA 1
ATOM 1418 C C . PHE A 1 175 ? 4.841 4.261 -16.680 1.00 97.81 175 PHE A C 1
ATOM 1420 O O . PHE A 1 175 ? 3.978 3.408 -16.894 1.00 97.81 175 PHE A O 1
ATOM 1427 N N . LYS A 1 176 ? 4.517 5.512 -16.334 1.00 97.44 176 LYS A N 1
ATOM 1428 C CA . LYS A 1 176 ? 3.129 5.986 -16.205 1.00 97.44 176 LYS A CA 1
ATOM 1429 C C . LYS A 1 176 ? 2.349 5.740 -17.489 1.00 97.44 176 LYS A C 1
ATOM 1431 O O . LYS A 1 176 ? 1.247 5.189 -17.449 1.00 97.44 176 LYS A O 1
ATOM 1436 N N . ASN A 1 177 ? 2.922 6.078 -18.643 1.00 97.50 177 ASN A N 1
ATOM 1437 C CA . ASN A 1 177 ? 2.266 5.846 -19.925 1.00 97.50 177 ASN A CA 1
ATOM 1438 C C . ASN A 1 177 ? 2.092 4.351 -20.246 1.00 97.50 177 ASN A C 1
ATOM 1440 O O . ASN A 1 177 ? 1.047 3.975 -20.786 1.00 97.50 177 ASN A O 1
ATOM 1444 N N . GLN A 1 178 ? 3.070 3.508 -19.904 1.00 97.94 178 GLN A N 1
ATOM 1445 C CA . GLN A 1 178 ? 2.988 2.057 -20.097 1.00 97.94 178 GLN A CA 1
ATOM 1446 C C . GLN A 1 178 ? 1.917 1.418 -19.200 1.00 97.94 178 GLN A C 1
ATOM 1448 O O . GLN A 1 178 ? 1.165 0.547 -19.637 1.00 97.94 178 GLN A O 1
ATOM 1453 N N . LEU A 1 179 ? 1.802 1.885 -17.956 1.00 98.06 179 LEU A N 1
ATOM 1454 C CA . LEU A 1 179 ? 0.929 1.304 -16.936 1.00 98.06 179 LEU A CA 1
ATOM 1455 C C . LEU A 1 179 ? -0.480 1.915 -16.885 1.00 98.06 179 LEU A C 1
ATOM 1457 O O . LEU A 1 179 ? -1.352 1.365 -16.213 1.00 98.06 179 LEU A O 1
ATOM 1461 N N . LYS A 1 180 ? -0.755 3.007 -17.611 1.00 96.75 180 LYS A N 1
ATOM 1462 C CA . LYS A 1 180 ? -2.024 3.772 -17.537 1.00 96.75 180 LYS A CA 1
ATOM 1463 C C . LYS A 1 180 ? -3.304 2.946 -17.704 1.00 96.75 180 LYS A C 1
ATOM 1465 O O . LYS A 1 180 ? -4.370 3.309 -17.203 1.00 96.75 180 LYS A O 1
ATOM 1470 N N . ASN A 1 181 ? -3.221 1.846 -18.451 1.00 96.25 181 ASN A N 1
ATOM 1471 C CA . ASN A 1 181 ? -4.373 1.001 -18.750 1.00 96.25 181 ASN A CA 1
ATOM 1472 C C . ASN A 1 181 ? -4.639 -0.048 -17.670 1.00 96.25 181 ASN A C 1
ATOM 1474 O O . ASN A 1 181 ? -5.733 -0.616 -17.656 1.00 96.25 181 ASN A O 1
ATOM 1478 N N . LEU A 1 182 ? -3.692 -0.282 -16.757 1.00 97.56 182 LEU A N 1
ATOM 1479 C CA . LEU A 1 182 ? -3.900 -1.210 -15.659 1.00 97.56 182 LEU A CA 1
ATOM 1480 C C . LEU A 1 182 ? -5.068 -0.749 -14.792 1.00 97.56 182 LEU A C 1
ATOM 1482 O O . LEU A 1 182 ? -5.304 0.440 -14.566 1.00 97.56 182 LEU A O 1
ATOM 1486 N N . GLN A 1 183 ? -5.848 -1.726 -14.359 1.00 97.88 183 GLN A N 1
ATOM 1487 C CA . GLN A 1 183 ? -6.933 -1.552 -13.418 1.00 97.88 183 GLN A CA 1
ATOM 1488 C C . GLN A 1 183 ? -6.816 -2.686 -12.423 1.00 97.88 183 GLN A C 1
ATOM 1490 O O . GLN A 1 183 ? -6.891 -3.848 -12.803 1.00 97.88 183 GLN A O 1
ATOM 1495 N N . PHE A 1 184 ? -6.665 -2.346 -11.160 1.00 97.56 184 PHE A N 1
ATOM 1496 C CA . PHE A 1 184 ? -6.692 -3.282 -10.060 1.00 97.56 184 PHE A CA 1
ATOM 1497 C C . PHE A 1 184 ? -8.022 -3.175 -9.319 1.00 97.56 184 PHE A C 1
ATOM 1499 O O . PHE A 1 184 ? -8.753 -2.190 -9.455 1.00 97.56 184 PHE A O 1
ATOM 1506 N N . ASP A 1 185 ? -8.334 -4.193 -8.531 1.00 97.50 185 ASP A N 1
ATOM 1507 C CA . ASP A 1 185 ? -9.458 -4.141 -7.602 1.00 97.50 185 ASP A CA 1
ATOM 1508 C C . ASP A 1 185 ? -9.289 -3.026 -6.558 1.00 97.50 185 ASP A C 1
ATOM 1510 O O . ASP A 1 185 ? -8.200 -2.484 -6.344 1.00 97.50 185 ASP A O 1
ATOM 1514 N N . ILE A 1 186 ? -10.381 -2.644 -5.899 1.00 97.31 186 ILE A N 1
ATOM 1515 C CA . ILE A 1 186 ? -10.326 -1.623 -4.846 1.00 97.31 186 ILE A CA 1
ATOM 1516 C C . ILE A 1 186 ? -10.259 -2.325 -3.499 1.00 97.31 186 ILE A C 1
ATOM 1518 O O . ILE A 1 186 ? -11.135 -3.126 -3.159 1.00 97.31 186 ILE A O 1
ATOM 1522 N N . ILE A 1 187 ? -9.245 -1.970 -2.711 1.00 95.19 187 ILE A N 1
ATOM 1523 C CA . ILE A 1 187 ? -9.156 -2.349 -1.305 1.00 95.19 187 ILE A CA 1
ATOM 1524 C C . ILE A 1 187 ? -9.480 -1.138 -0.441 1.00 95.19 187 ILE A C 1
ATOM 1526 O O . ILE A 1 187 ? -9.105 -0.005 -0.746 1.00 95.19 187 ILE A O 1
ATOM 1530 N N . LYS A 1 188 ? -10.188 -1.385 0.655 1.00 95.69 188 LYS A N 1
ATOM 1531 C CA . LYS A 1 188 ? -10.537 -0.386 1.652 1.00 95.69 188 LYS A CA 1
ATOM 1532 C C . LYS A 1 188 ? -9.970 -0.754 3.012 1.00 95.69 188 LYS A C 1
ATOM 1534 O O . LYS A 1 188 ? -9.862 -1.925 3.353 1.00 95.69 188 LYS A O 1
ATOM 1539 N N . TRP A 1 189 ? -9.693 0.269 3.802 1.00 93.06 189 TRP A N 1
ATOM 1540 C CA . TRP A 1 189 ? -9.362 0.173 5.210 1.00 93.06 189 TRP A CA 1
ATOM 1541 C C . TRP A 1 189 ? -10.524 0.721 6.033 1.00 93.06 189 TRP A C 1
ATOM 1543 O O . TRP A 1 189 ? -10.854 1.907 5.941 1.00 93.06 189 TRP A O 1
ATOM 1553 N N . ASN A 1 190 ? -11.192 -0.130 6.817 1.00 90.69 190 ASN A N 1
ATOM 1554 C CA . ASN A 1 190 ? -12.377 0.260 7.598 1.00 90.69 190 ASN A CA 1
ATOM 1555 C C . ASN A 1 190 ? -13.475 0.948 6.753 1.00 90.69 190 ASN A C 1
ATOM 1557 O O . ASN A 1 190 ? -14.203 1.836 7.218 1.00 90.69 190 ASN A O 1
ATOM 1561 N N . GLY A 1 191 ? -13.607 0.533 5.491 1.00 92.94 191 GLY A N 1
ATOM 1562 C CA . GLY A 1 191 ? -14.626 1.004 4.555 1.00 92.94 191 GLY A CA 1
ATOM 1563 C C . GLY A 1 191 ? -14.242 2.240 3.747 1.00 92.94 191 GLY A C 1
ATOM 1564 O O . GLY A 1 191 ? -15.075 2.711 2.972 1.00 92.94 191 GLY A O 1
ATOM 1565 N N . PHE A 1 192 ? -13.014 2.736 3.890 1.00 94.38 192 PHE A N 1
ATOM 1566 C CA . PHE A 1 192 ? -12.463 3.818 3.077 1.00 94.38 192 PHE A CA 1
ATOM 1567 C C . PHE A 1 192 ? -11.418 3.259 2.112 1.00 94.38 192 PHE A C 1
ATOM 1569 O O . PHE A 1 192 ? -10.506 2.584 2.582 1.00 94.38 192 PHE A O 1
ATOM 1576 N N . PRO A 1 193 ? -11.539 3.478 0.793 1.00 96.19 193 PRO A N 1
ATOM 1577 C CA . PRO A 1 193 ? -10.482 3.137 -0.156 1.00 96.19 193 PRO A CA 1
ATOM 1578 C C . PRO A 1 193 ? -9.112 3.639 0.312 1.00 96.19 193 PRO A C 1
ATOM 1580 O O . PRO A 1 193 ? -9.027 4.721 0.892 1.00 96.19 193 PRO A O 1
ATOM 1583 N N . TYR A 1 194 ? -8.060 2.849 0.102 1.00 90.69 194 TYR A N 1
ATOM 1584 C CA . TYR A 1 194 ? -6.705 3.251 0.477 1.00 90.69 194 TYR A CA 1
ATOM 1585 C C . TYR A 1 194 ? -5.717 3.021 -0.669 1.00 90.69 194 TYR A C 1
ATOM 1587 O O . TYR A 1 194 ? -5.897 2.124 -1.498 1.00 90.69 194 TYR A O 1
ATOM 1595 N N . GLN A 1 195 ? -4.679 3.854 -0.698 1.00 93.94 195 GLN A N 1
ATOM 1596 C CA . GLN A 1 195 ? -3.588 3.754 -1.658 1.00 93.94 195 GLN A CA 1
ATOM 1597 C C . GLN A 1 195 ? -2.589 2.683 -1.223 1.00 93.94 195 GLN A C 1
ATOM 1599 O O . GLN A 1 195 ? -2.216 2.615 -0.054 1.00 93.94 195 GLN A O 1
ATOM 1604 N N . GLU A 1 196 ? -2.120 1.871 -2.160 1.00 91.12 196 GLU A N 1
ATOM 1605 C CA . GLU A 1 196 ? -1.135 0.826 -1.888 1.00 91.12 196 GLU A CA 1
ATOM 1606 C C . GLU A 1 196 ? 0.145 1.106 -2.654 1.00 91.12 196 GLU A C 1
ATOM 1608 O O . GLU A 1 196 ? 0.126 1.286 -3.869 1.00 91.12 196 GLU A O 1
ATOM 1613 N N . ARG A 1 197 ? 1.247 1.144 -1.911 1.00 92.44 197 ARG A N 1
ATOM 1614 C CA . ARG A 1 197 ? 2.594 1.298 -2.440 1.00 92.44 197 ARG A CA 1
ATOM 1615 C C . ARG A 1 197 ? 3.200 -0.085 -2.618 1.00 92.44 197 ARG A C 1
ATOM 1617 O O . ARG A 1 197 ? 3.208 -0.871 -1.670 1.00 92.44 197 ARG A O 1
ATOM 1624 N N . ILE A 1 198 ? 3.691 -0.366 -3.816 1.00 91.81 198 ILE A N 1
ATOM 1625 C CA . ILE A 1 198 ? 4.463 -1.570 -4.122 1.00 91.81 198 ILE A CA 1
ATOM 1626 C C . ILE A 1 198 ? 5.841 -1.151 -4.619 1.00 91.81 198 ILE A C 1
ATOM 1628 O O . ILE A 1 198 ? 5.962 -0.197 -5.384 1.00 91.81 198 ILE A O 1
ATOM 1632 N N . ARG A 1 199 ? 6.864 -1.892 -4.206 1.00 92.75 199 ARG A N 1
ATOM 1633 C CA . ARG A 1 199 ? 8.241 -1.658 -4.627 1.00 92.75 199 ARG A CA 1
ATOM 1634 C C . ARG A 1 199 ? 8.576 -2.535 -5.829 1.00 92.75 199 ARG A C 1
ATOM 1636 O O . ARG A 1 199 ? 8.302 -3.737 -5.817 1.00 92.75 199 ARG A O 1
ATOM 1643 N N . LEU A 1 200 ? 9.190 -1.946 -6.845 1.00 93.88 200 LEU A N 1
ATOM 1644 C CA . LEU A 1 200 ? 9.696 -2.634 -8.025 1.00 93.88 200 LEU A CA 1
ATOM 1645 C C . LEU A 1 200 ? 11.185 -2.326 -8.176 1.00 93.88 200 LEU A C 1
ATOM 1647 O O . LEU A 1 200 ? 11.551 -1.171 -8.362 1.00 93.88 200 LEU A O 1
ATOM 1651 N N . GLU A 1 201 ? 12.027 -3.350 -8.087 1.00 94.19 201 GLU A N 1
ATOM 1652 C CA . GLU A 1 201 ? 13.479 -3.229 -8.260 1.00 94.19 201 GLU A CA 1
ATOM 1653 C C . GLU A 1 201 ? 13.874 -3.836 -9.611 1.00 94.19 201 GLU A C 1
ATOM 1655 O O . GLU A 1 201 ? 13.604 -5.014 -9.864 1.00 94.19 201 GLU A O 1
ATOM 1660 N N . LEU A 1 202 ? 14.443 -3.021 -10.499 1.00 94.69 202 LEU A N 1
ATOM 1661 C CA . LEU A 1 202 ? 14.730 -3.382 -11.885 1.00 94.69 202 LEU A CA 1
ATOM 1662 C C . LEU A 1 202 ? 16.237 -3.420 -12.129 1.00 94.69 202 LEU A C 1
ATOM 1664 O O . LEU A 1 202 ? 16.908 -2.431 -11.880 1.00 94.69 202 LEU A O 1
ATOM 1668 N N . ASP A 1 203 ? 16.734 -4.519 -12.700 1.00 94.38 203 ASP A N 1
ATOM 1669 C CA . ASP A 1 203 ? 18.117 -4.624 -13.183 1.00 94.38 203 ASP A CA 1
ATOM 1670 C C . ASP A 1 203 ? 18.112 -4.965 -14.676 1.00 94.38 203 ASP A C 1
ATOM 1672 O O . ASP A 1 203 ? 17.474 -5.946 -15.082 1.00 94.38 203 ASP A O 1
ATOM 1676 N N . TYR A 1 204 ? 18.863 -4.230 -15.501 1.00 94.62 204 TYR A N 1
ATOM 1677 C CA . TYR A 1 204 ? 19.027 -4.579 -16.910 1.00 94.62 204 TYR A CA 1
ATOM 1678 C C . TYR A 1 204 ? 20.421 -5.127 -17.232 1.00 94.62 204 TYR A C 1
ATOM 1680 O O . TYR A 1 204 ? 21.449 -4.468 -17.076 1.00 94.62 204 TYR A O 1
ATOM 1688 N N . PHE A 1 205 ? 20.461 -6.328 -17.812 1.00 91.62 205 PHE A N 1
ATOM 1689 C CA . PHE A 1 205 ? 21.691 -6.948 -18.301 1.00 91.62 205 PHE A CA 1
ATOM 1690 C C . PHE A 1 205 ? 21.635 -7.117 -19.817 1.00 91.62 205 PHE A C 1
ATOM 1692 O O . PHE A 1 205 ? 20.770 -7.810 -20.343 1.00 91.62 205 PHE A O 1
ATOM 1699 N N . LYS A 1 206 ? 22.624 -6.590 -20.553 1.00 87.56 206 LYS A N 1
ATOM 1700 C CA . LYS A 1 206 ? 22.663 -6.670 -22.035 1.00 87.56 206 LYS A CA 1
ATOM 1701 C C . LYS A 1 206 ? 22.522 -8.088 -22.614 1.00 87.56 206 LYS A C 1
ATOM 1703 O O . LYS A 1 206 ? 22.170 -8.226 -23.781 1.00 87.56 206 LYS A O 1
ATOM 1708 N N . LYS A 1 207 ? 22.855 -9.131 -21.846 1.00 88.19 207 LYS A N 1
ATOM 1709 C CA . LYS A 1 207 ? 22.733 -10.537 -22.266 1.00 88.19 207 LYS A CA 1
ATOM 1710 C C . LYS A 1 207 ? 21.444 -11.205 -21.793 1.00 88.19 207 LYS A C 1
ATOM 1712 O O . LYS A 1 207 ? 20.910 -12.025 -22.533 1.00 88.19 207 LYS A O 1
ATOM 1717 N N . ASP A 1 208 ? 20.979 -10.857 -20.598 1.00 87.56 208 ASP A N 1
ATOM 1718 C CA . ASP A 1 208 ? 19.918 -11.581 -19.889 1.00 87.56 208 ASP A CA 1
ATOM 1719 C C . ASP A 1 208 ? 18.576 -10.817 -19.900 1.00 87.56 208 ASP A C 1
ATOM 1721 O O . ASP A 1 208 ? 17.520 -11.377 -19.608 1.00 87.56 208 ASP A O 1
ATOM 1725 N N . GLY A 1 209 ? 18.594 -9.564 -20.363 1.00 92.50 209 GLY A N 1
ATOM 1726 C CA . GLY A 1 209 ? 17.442 -8.676 -20.436 1.00 92.50 209 GLY A CA 1
ATOM 1727 C C . GLY A 1 209 ? 17.133 -8.013 -19.096 1.00 92.50 209 GLY A C 1
ATOM 1728 O O . GLY A 1 209 ? 17.992 -7.908 -18.223 1.00 92.50 209 GLY A O 1
ATOM 1729 N N . LEU A 1 210 ? 15.896 -7.530 -18.965 1.00 95.75 210 LEU A N 1
ATOM 1730 C CA . LEU A 1 210 ? 15.389 -6.949 -17.727 1.00 95.75 210 LEU A CA 1
ATOM 1731 C C . LEU A 1 210 ? 14.986 -8.042 -16.732 1.00 95.75 210 LEU A C 1
ATOM 1733 O O . LEU A 1 210 ? 14.203 -8.945 -17.071 1.00 95.75 210 LEU A O 1
ATOM 1737 N N . GLU A 1 211 ? 15.442 -7.894 -15.495 1.00 94.69 211 GLU A N 1
ATOM 1738 C CA . GLU A 1 211 ? 15.085 -8.722 -14.348 1.00 94.69 211 GLU A CA 1
ATOM 1739 C C . GLU A 1 211 ? 14.361 -7.902 -13.268 1.00 94.69 211 GLU A C 1
ATOM 1741 O O . GLU A 1 211 ? 14.602 -6.708 -13.107 1.00 94.69 211 GLU A O 1
ATOM 1746 N N . ASN A 1 212 ? 13.467 -8.565 -12.529 1.00 92.19 212 ASN A N 1
ATOM 1747 C CA . ASN A 1 212 ? 12.842 -8.040 -11.316 1.00 92.19 212 ASN A CA 1
ATOM 1748 C C . ASN A 1 212 ? 13.590 -8.594 -10.094 1.00 92.19 212 ASN A C 1
ATOM 1750 O O . ASN A 1 212 ? 13.745 -9.813 -9.973 1.00 92.19 212 ASN A O 1
ATOM 1754 N N . ARG A 1 213 ? 14.040 -7.713 -9.200 1.00 89.75 213 ARG A N 1
ATOM 1755 C CA . ARG A 1 213 ? 14.791 -8.032 -7.975 1.00 89.75 213 ARG A CA 1
ATOM 1756 C C . ARG A 1 213 ? 14.000 -7.807 -6.688 1.00 89.75 213 ARG A C 1
ATOM 1758 O O . ARG A 1 213 ? 14.573 -7.952 -5.608 1.00 89.75 213 ARG A O 1
ATOM 1765 N N . THR A 1 214 ? 12.711 -7.474 -6.772 1.00 84.75 214 THR A N 1
ATOM 1766 C CA . THR A 1 214 ? 11.878 -7.332 -5.574 1.00 84.75 214 THR A CA 1
ATOM 1767 C C . THR A 1 214 ? 11.869 -8.638 -4.769 1.00 84.75 214 THR A C 1
ATOM 1769 O O . THR A 1 214 ? 11.707 -9.721 -5.334 1.00 84.75 214 THR A O 1
ATOM 1772 N N . TYR A 1 215 ? 12.062 -8.522 -3.453 1.00 65.38 215 TYR A N 1
ATOM 1773 C CA . TYR A 1 215 ? 12.121 -9.615 -2.477 1.00 65.38 215 TYR A CA 1
ATOM 1774 C C . TYR A 1 215 ? 11.007 -9.516 -1.436 1.00 65.38 215 TYR A C 1
ATOM 1776 O O . TYR A 1 215 ? 10.576 -8.379 -1.133 1.00 65.38 215 TYR A O 1
#

pLDDT: mean 91.35, std 7.41, range [42.69, 98.06]